Protein AF-0000000065793602 (afdb_homodimer)

InterPro domains:
  IPR011008 Dimeric alpha-beta barrel [SSF54909] (51-148)
  IPR051807 Secondary metabolite biosynthesis-associated protein [PTHR33606] (45-153)

pLDDT: mean 80.71, std 24.99, range [27.34, 98.88]

Radius of gyration: 52.5 Å; Cα contacts (8 Å, |Δi|>4): 401; chains: 2; bounding box: 70×258×114 Å

Sequence (312 aa):
MRMANRIGAGRKSALQLSHLRTRLTSSAAAVATAPTLDPAPVPAPAAAPREWLVLFPDMPNVLDRRLEIRPRHSPNFVRLHKEQWVTWAGPIFEKHTFPGNPRRPFKGSVMVVNDVSKEQIWERLKSDPYIQERIWDLDNARVIPFVTNMRRTPKKMRMANRIGAGRKSALQLSHLRTRLTSSAAAVATAPTLDPAPVPAPAAAPREWLVLFPDMPNVLDRRLEIRPRHSPNFVRLHKEQWVTWAGPIFEKHTFPGNPRRPFKGSVMVVNDVSKEQIWERLKSDPYIQERIWDLDNARVIPFVTNMRRTPKK

Structure (mmCIF, N/CA/C/O backbone):
data_AF-0000000065793602-model_v1
#
loop_
_entity.id
_entity.type
_entity.pdbx_description
1 polymer 'Aspercryptin biosynthesis cluster protein B'
#
loop_
_atom_site.group_PDB
_atom_site.id
_atom_site.type_symbol
_atom_site.label_atom_id
_atom_site.label_alt_id
_atom_site.label_comp_id
_atom_site.label_asym_id
_atom_site.label_entity_id
_atom_site.label_seq_id
_atom_site.pdbx_PDB_ins_code
_atom_site.Cartn_x
_atom_site.Cartn_y
_atom_site.Cartn_z
_atom_site.occupancy
_atom_site.B_iso_or_equiv
_atom_site.auth_seq_id
_atom_site.auth_comp_id
_atom_site.auth_asym_id
_atom_site.auth_atom_id
_atom_site.pdbx_PDB_model_num
ATOM 1 N N . MET A 1 1 ? 31.156 123.875 74.562 1 29.5 1 MET A N 1
ATOM 2 C CA . MET A 1 1 ? 32.25 122.938 74.25 1 29.5 1 MET A CA 1
ATOM 3 C C . MET A 1 1 ? 31.891 122.062 73.062 1 29.5 1 MET A C 1
ATOM 5 O O . MET A 1 1 ? 30.875 121.375 73.125 1 29.5 1 MET A O 1
ATOM 9 N N . ARG A 1 2 ? 32.25 122.5 71.75 1 29.27 2 ARG A N 1
ATOM 10 C CA . ARG A 1 2 ? 31.984 122.438 70.312 1 29.27 2 ARG A CA 1
ATOM 11 C C . ARG A 1 2 ? 32.375 121.062 69.75 1 29.27 2 ARG A C 1
ATOM 13 O O . ARG A 1 2 ? 33.562 120.812 69.438 1 29.27 2 ARG A O 1
ATOM 20 N N . MET A 1 3 ? 31.781 119.938 70.438 1 30.84 3 MET A N 1
ATOM 21 C CA . MET A 1 3 ? 32.25 118.562 70.25 1 30.84 3 MET A CA 1
ATOM 22 C C . MET A 1 3 ? 32.156 118.125 68.75 1 30.84 3 MET A C 1
ATOM 24 O O . MET A 1 3 ? 31.062 118.188 68.188 1 30.84 3 MET A O 1
ATOM 28 N N . ALA A 1 4 ? 33.219 118.375 67.938 1 32.06 4 ALA A N 1
ATOM 29 C CA . ALA A 1 4 ? 33.594 118.312 66.5 1 32.06 4 ALA A CA 1
ATOM 30 C C . ALA A 1 4 ? 33.469 116.875 66 1 32.06 4 ALA A C 1
ATOM 32 O O . ALA A 1 4 ? 34.094 115.938 66.625 1 32.06 4 ALA A O 1
ATOM 33 N N . ASN A 1 5 ? 32.25 116.5 65.5 1 30.06 5 ASN A N 1
ATOM 34 C CA . ASN A 1 5 ? 31.625 115.312 64.938 1 30.06 5 ASN A CA 1
ATOM 35 C C . ASN A 1 5 ? 32.438 114.75 63.781 1 30.06 5 ASN A C 1
ATOM 37 O O . ASN A 1 5 ? 32.562 115.312 62.719 1 30.06 5 ASN A O 1
ATOM 41 N N . ARG A 1 6 ? 33.75 114.188 64.062 1 28.19 6 ARG A N 1
ATOM 42 C CA . ARG A 1 6 ? 34.75 113.812 63.062 1 28.19 6 ARG A CA 1
ATOM 43 C C . ARG A 1 6 ? 34.219 112.75 62.125 1 28.19 6 ARG A C 1
ATOM 45 O O . ARG A 1 6 ? 33.781 111.688 62.562 1 28.19 6 ARG A O 1
ATOM 52 N N . ILE A 1 7 ? 33.656 113 60.938 1 29.86 7 ILE A N 1
ATOM 53 C CA . ILE A 1 7 ? 33.031 112.375 59.812 1 29.86 7 ILE A CA 1
ATOM 54 C C . ILE A 1 7 ? 34 111.375 59.156 1 29.86 7 ILE A C 1
ATOM 56 O O . ILE A 1 7 ? 35.031 111.75 58.625 1 29.86 7 ILE A O 1
ATOM 60 N N . GLY A 1 8 ? 34.375 110.188 59.844 1 27.38 8 GLY A N 1
ATOM 61 C CA . GLY A 1 8 ? 35.438 109.312 59.406 1 27.38 8 GLY A CA 1
ATOM 62 C C . GLY A 1 8 ? 35.219 108.75 58 1 27.38 8 GLY A C 1
ATOM 63 O O . GLY A 1 8 ? 34.094 108.625 57.562 1 27.38 8 GLY A O 1
ATOM 64 N N . ALA A 1 9 ? 36.188 108.875 57.031 1 28.83 9 ALA A N 1
ATOM 65 C CA . ALA A 1 9 ? 36.469 108.625 55.594 1 28.83 9 ALA A CA 1
ATOM 66 C C . ALA A 1 9 ? 36.344 107.188 55.25 1 28.83 9 ALA A C 1
ATOM 68 O O . ALA A 1 9 ? 36.969 106.312 55.906 1 28.83 9 ALA A O 1
ATOM 69 N N . GLY A 1 10 ? 35.188 106.625 54.688 1 28.8 10 GLY A N 1
ATOM 70 C CA . GLY A 1 10 ? 34.625 105.375 54.25 1 28.8 10 GLY A CA 1
ATOM 71 C C . GLY A 1 10 ? 35.531 104.625 53.219 1 28.8 10 GLY A C 1
ATOM 72 O O . GLY A 1 10 ? 35.812 105.188 52.156 1 28.8 10 GLY A O 1
ATOM 73 N N . ARG A 1 11 ? 36.594 103.812 53.625 1 29.83 11 ARG A N 1
ATOM 74 C CA . ARG A 1 11 ? 37.594 103.125 52.781 1 29.83 11 ARG A CA 1
ATOM 75 C C . ARG A 1 11 ? 36.938 102.188 51.812 1 29.83 11 ARG A C 1
ATOM 77 O O . ARG A 1 11 ? 36.062 101.375 52.188 1 29.83 11 ARG A O 1
ATOM 84 N N . LYS A 1 12 ? 36.875 102.438 50.438 1 29.58 12 LYS A N 1
ATOM 85 C CA . LYS A 1 12 ? 36.375 101.75 49.25 1 29.58 12 LYS A CA 1
ATOM 86 C C . LYS A 1 12 ? 37.125 100.438 49 1 29.58 12 LYS A C 1
ATOM 88 O O . LYS A 1 12 ? 38.344 100.438 48.812 1 29.58 12 LYS A O 1
ATOM 93 N N . SER A 1 13 ? 36.906 99.25 49.75 1 30.12 13 SER A N 1
ATOM 94 C CA . SER A 1 13 ? 37.594 98 49.562 1 30.12 13 SER A CA 1
ATOM 95 C C . SER A 1 13 ? 37.344 97.438 48.188 1 30.12 13 SER A C 1
ATOM 97 O O . SER A 1 13 ? 36.188 97.375 47.719 1 30.12 13 SER A O 1
ATOM 99 N N . ALA A 1 14 ? 38.281 97.438 47.188 1 31.47 14 ALA A N 1
ATOM 100 C CA . ALA A 1 14 ? 38.375 97 45.812 1 31.47 14 ALA A CA 1
ATOM 101 C C . ALA A 1 14 ? 38.188 95.5 45.688 1 31.47 14 ALA A C 1
ATOM 103 O O . ALA A 1 14 ? 38.969 94.688 46.25 1 31.47 14 ALA A O 1
ATOM 104 N N . LEU A 1 15 ? 36.969 94.875 45.625 1 34.25 15 LEU A N 1
ATOM 105 C CA . LEU A 1 15 ? 36.562 93.5 45.469 1 34.25 15 LEU A CA 1
ATOM 106 C C . LEU A 1 15 ? 37.156 92.875 44.188 1 34.25 15 LEU A C 1
ATOM 108 O O . LEU A 1 15 ? 36.969 93.438 43.094 1 34.25 15 LEU A O 1
ATOM 112 N N . GLN A 1 16 ? 38.375 92.25 44.25 1 31.86 16 GLN A N 1
ATOM 113 C CA . GLN A 1 16 ? 39.031 91.562 43.125 1 31.86 16 GLN A CA 1
ATOM 114 C C . GLN A 1 16 ? 38.219 90.438 42.594 1 31.86 16 GLN A C 1
ATOM 116 O O . GLN A 1 16 ? 37.75 89.562 43.375 1 31.86 16 GLN A O 1
ATOM 121 N N . LEU A 1 17 ? 37.406 90.5 41.531 1 35.34 17 LEU A N 1
ATOM 122 C CA . LEU A 1 17 ? 36.562 89.562 40.75 1 35.34 17 LEU A CA 1
ATOM 123 C C . LEU A 1 17 ? 37.406 88.438 40.188 1 35.34 17 LEU A C 1
ATOM 125 O O . LEU A 1 17 ? 38.281 88.688 39.344 1 35.34 17 LEU A O 1
ATOM 129 N N . SER A 1 18 ? 37.875 87.438 41 1 36.25 18 SER A N 1
ATOM 130 C CA . SER A 1 18 ? 38.562 86.312 40.469 1 36.25 18 SER A CA 1
ATOM 131 C C . SER A 1 18 ? 37.719 85.562 39.438 1 36.25 18 SER A C 1
ATOM 133 O O . SER A 1 18 ? 36.531 85.312 39.656 1 36.25 18 SER A O 1
ATOM 135 N N . HIS A 1 19 ? 38 85.625 38.125 1 40 19 HIS A N 1
ATOM 136 C CA . HIS A 1 19 ? 37.406 84.938 36.969 1 40 19 HIS A CA 1
ATOM 137 C C . HIS A 1 19 ? 37.531 83.438 37.031 1 40 19 HIS A C 1
ATOM 139 O O . HIS A 1 19 ? 38.625 82.875 37.094 1 40 19 HIS A O 1
ATOM 145 N N . LEU A 1 20 ? 36.688 82.688 37.812 1 39.09 20 LEU A N 1
ATOM 146 C CA . LEU A 1 20 ? 36.656 81.25 37.812 1 39.09 20 LEU A CA 1
ATOM 147 C C . LEU A 1 20 ? 36.312 80.688 36.438 1 39.09 20 LEU A C 1
ATOM 149 O O . LEU A 1 20 ? 35.219 80.938 35.906 1 39.09 20 LEU A O 1
ATOM 153 N N . ARG A 1 21 ? 37.281 80.438 35.562 1 37.56 21 ARG A N 1
ATOM 154 C CA . ARG A 1 21 ? 37.094 79.812 34.281 1 37.56 21 ARG A CA 1
ATOM 155 C C . ARG A 1 21 ? 36.656 78.312 34.469 1 37.56 21 ARG A C 1
ATOM 157 O O . ARG A 1 21 ? 37.406 77.5 35.031 1 37.56 21 ARG A O 1
ATOM 164 N N . THR A 1 22 ? 35.344 78.125 34.812 1 44.22 22 THR A N 1
ATOM 165 C CA . THR A 1 22 ? 34.812 76.75 34.875 1 44.22 22 THR A CA 1
ATOM 166 C C . THR A 1 22 ? 35 76.062 33.531 1 44.22 22 THR A C 1
ATOM 168 O O . THR A 1 22 ? 34.562 76.5 32.5 1 44.22 22 THR A O 1
ATOM 171 N N . ARG A 1 23 ? 36.125 75.25 33.344 1 44.44 23 ARG A N 1
ATOM 172 C CA . ARG A 1 23 ? 36.344 74.375 32.219 1 44.44 23 ARG A CA 1
ATOM 173 C C . ARG A 1 23 ? 35.188 73.375 32.062 1 44.44 23 ARG A C 1
ATOM 175 O O . ARG A 1 23 ? 34.938 72.562 32.969 1 44.44 23 ARG A O 1
ATOM 182 N N . LEU A 1 24 ? 34.188 73.688 31.297 1 50.19 24 LEU A N 1
ATOM 183 C CA . LEU A 1 24 ? 33.125 72.75 30.906 1 50.19 24 LEU A CA 1
ATOM 184 C C . LEU A 1 24 ? 33.719 71.562 30.172 1 50.19 24 LEU A C 1
ATOM 186 O O . LEU A 1 24 ? 34.312 71.688 29.094 1 50.19 24 LEU A O 1
ATOM 190 N N . THR A 1 25 ? 34.219 70.562 30.875 1 48.59 25 THR A N 1
ATOM 191 C CA . THR A 1 25 ? 34.562 69.25 30.25 1 48.59 25 THR A CA 1
ATOM 192 C C . THR A 1 25 ? 33.344 68.625 29.578 1 48.59 25 THR A C 1
ATOM 194 O O . THR A 1 25 ? 32.281 68.562 30.188 1 48.59 25 THR A O 1
ATOM 197 N N . SER A 1 26 ? 33.156 68.75 28.266 1 50.25 26 SER A N 1
ATOM 198 C CA . SER A 1 26 ? 32.156 68.062 27.453 1 50.25 26 SER A CA 1
ATOM 199 C C . SER A 1 26 ? 32.188 66.562 27.625 1 50.25 26 SER A C 1
ATOM 201 O O . SER A 1 26 ? 33.25 65.938 27.375 1 50.25 26 SER A O 1
ATOM 203 N N . SER A 1 27 ? 31.531 66 28.609 1 51.19 27 SER A N 1
ATOM 204 C CA . SER A 1 27 ? 31.422 64.5 28.656 1 51.19 27 SER A CA 1
ATOM 205 C C . SER A 1 27 ? 30.797 63.969 27.375 1 51.19 27 SER A C 1
ATOM 207 O O . SER A 1 27 ? 29.688 64.375 27 1 51.19 27 SER A O 1
ATOM 209 N N . ALA A 1 28 ? 31.594 63.5 26.406 1 51.66 28 ALA A N 1
ATOM 210 C CA . ALA A 1 28 ? 31.078 62.781 25.234 1 51.66 28 ALA A CA 1
ATOM 211 C C . ALA A 1 28 ? 30.25 61.562 25.656 1 51.66 28 ALA A C 1
ATOM 213 O O . ALA A 1 28 ? 30.703 60.75 26.438 1 51.66 28 ALA A O 1
ATOM 214 N N . ALA A 1 29 ? 28.906 61.719 25.703 1 55.5 29 ALA A N 1
ATOM 215 C CA . ALA A 1 29 ? 28.016 60.562 25.891 1 55.5 29 ALA A CA 1
ATOM 216 C C . ALA A 1 29 ? 28.391 59.438 24.938 1 55.5 29 ALA A C 1
ATOM 218 O O . ALA A 1 29 ? 28.547 59.656 23.734 1 55.5 29 ALA A O 1
ATOM 219 N N . ALA A 1 30 ? 29.078 58.375 25.422 1 58.22 30 ALA A N 1
ATOM 220 C CA . ALA A 1 30 ? 29.297 57.156 24.641 1 58.22 30 ALA A CA 1
ATOM 221 C C . ALA A 1 30 ? 27.984 56.625 24.094 1 58.22 30 ALA A C 1
ATOM 223 O O . ALA A 1 30 ? 27.031 56.406 24.844 1 58.22 30 ALA A O 1
ATOM 224 N N . VAL A 1 31 ? 27.609 56.875 22.797 1 59.34 31 VAL A N 1
ATOM 225 C CA . VAL A 1 31 ? 26.484 56.25 22.109 1 59.34 31 VAL A CA 1
ATOM 226 C C . VAL A 1 31 ? 26.641 54.719 22.203 1 59.34 31 VAL A C 1
ATOM 228 O O . VAL A 1 31 ? 27.641 54.156 21.75 1 59.34 31 VAL A O 1
ATOM 231 N N . ALA A 1 32 ? 26 54.031 23.219 1 61.47 32 ALA A N 1
ATOM 232 C CA . ALA A 1 32 ? 25.938 52.562 23.25 1 61.47 32 ALA A CA 1
ATOM 233 C C . ALA A 1 32 ? 25.438 52.031 21.922 1 61.47 32 ALA A C 1
ATOM 235 O O . ALA A 1 32 ? 24.406 52.438 21.406 1 61.47 32 ALA A O 1
ATOM 236 N N . THR A 1 33 ? 26.312 51.531 20.984 1 63.34 33 THR A N 1
ATOM 237 C CA . THR A 1 33 ? 25.922 50.844 19.781 1 63.34 33 THR A CA 1
ATOM 238 C C . THR A 1 33 ? 24.891 49.75 20.078 1 63.34 33 THR A C 1
ATOM 240 O O . THR A 1 33 ? 25.047 49 21.062 1 63.34 33 THR A O 1
ATOM 243 N N . ALA A 1 34 ? 23.609 49.969 19.734 1 65.44 34 ALA A N 1
ATOM 244 C CA . ALA A 1 34 ? 22.547 48.969 19.844 1 65.44 34 ALA A CA 1
ATOM 245 C C . ALA A 1 34 ? 23.062 47.594 19.391 1 65.44 34 ALA A C 1
ATOM 247 O O . ALA A 1 34 ? 23.891 47.5 18.484 1 65.44 34 ALA A O 1
ATOM 248 N N . PRO A 1 35 ? 22.984 46.562 20.188 1 63.19 35 PRO A N 1
ATOM 249 C CA . PRO A 1 35 ? 23.406 45.219 19.734 1 63.19 35 PRO A CA 1
ATOM 250 C C . PRO A 1 35 ? 22.844 44.875 18.359 1 63.19 35 PRO A C 1
ATOM 252 O O . PRO A 1 35 ? 21.703 45.219 18.047 1 63.19 35 PRO A O 1
ATOM 255 N N . THR A 1 36 ? 23.578 44.656 17.328 1 61.62 36 THR A N 1
ATOM 256 C CA . THR A 1 36 ? 23.141 44.094 16.062 1 61.62 36 THR A CA 1
ATOM 257 C C . THR A 1 36 ? 22.297 42.844 16.281 1 61.62 36 THR A C 1
ATOM 259 O O . THR A 1 36 ? 22.766 41.875 16.891 1 61.62 36 THR A O 1
ATOM 262 N N . LEU A 1 37 ? 20.984 42.938 16.312 1 60.62 37 LEU A N 1
ATOM 263 C CA . LEU A 1 37 ? 20.156 41.75 16.328 1 60.62 37 LEU A CA 1
ATOM 264 C C . LEU A 1 37 ? 20.625 40.719 15.289 1 60.62 37 LEU A C 1
ATOM 266 O O . LEU A 1 37 ? 20.781 41.062 14.117 1 60.62 37 LEU A O 1
ATOM 270 N N . ASP A 1 38 ? 21.359 39.75 15.641 1 63.06 38 ASP A N 1
ATOM 271 C CA . ASP A 1 38 ? 21.641 38.625 14.75 1 63.06 38 ASP A CA 1
ATOM 272 C C . ASP A 1 38 ? 20.406 38.25 13.953 1 63.06 38 ASP A C 1
ATOM 274 O O . ASP A 1 38 ? 19.297 38.156 14.508 1 63.06 38 ASP A O 1
ATOM 278 N N . PRO A 1 39 ? 20.422 38.531 12.641 1 62.53 39 PRO A N 1
ATOM 279 C CA . PRO A 1 39 ? 19.234 38.125 11.906 1 62.53 39 PRO A CA 1
ATOM 280 C C . PRO A 1 39 ? 18.688 36.75 12.359 1 62.53 39 PRO A C 1
ATOM 282 O O . PRO A 1 39 ? 19.453 35.875 12.758 1 62.53 39 PRO A O 1
ATOM 285 N N . ALA A 1 40 ? 17.422 36.75 12.742 1 61.75 40 ALA A N 1
ATOM 286 C CA . ALA A 1 40 ? 16.75 35.5 13.031 1 61.75 40 ALA A CA 1
ATOM 287 C C . ALA A 1 40 ? 17.125 34.438 12.008 1 61.75 40 ALA A C 1
ATOM 289 O O . ALA A 1 40 ? 17.406 34.75 10.844 1 61.75 40 ALA A O 1
ATOM 290 N N . PRO A 1 41 ? 17.594 33.25 12.391 1 59.88 41 PRO A N 1
ATOM 291 C CA . PRO A 1 41 ? 17.906 32.219 11.406 1 59.88 41 PRO A CA 1
ATOM 292 C C . PRO A 1 41 ? 16.828 32.062 10.344 1 59.88 41 PRO A C 1
ATOM 294 O O . PRO A 1 41 ? 15.641 32.156 10.648 1 59.88 41 PRO A O 1
ATOM 297 N N . VAL A 1 42 ? 17.141 32.312 9.078 1 57.22 42 VAL A N 1
ATOM 298 C CA . VAL A 1 42 ? 16.25 32 7.969 1 57.22 42 VAL A CA 1
ATOM 299 C C . VAL A 1 42 ? 15.656 30.609 8.172 1 57.22 42 VAL A C 1
ATOM 301 O O . VAL A 1 42 ? 16.375 29.656 8.469 1 57.22 42 VAL A O 1
ATOM 304 N N . PRO A 1 43 ? 14.328 30.625 8.406 1 55.28 43 PRO A N 1
ATOM 305 C CA . PRO A 1 43 ? 13.758 29.281 8.578 1 55.28 43 PRO A CA 1
ATOM 306 C C . PRO A 1 43 ? 14.234 28.297 7.52 1 55.28 43 PRO A C 1
ATOM 308 O O . PRO A 1 43 ? 14.422 28.672 6.359 1 55.28 43 PRO A O 1
ATOM 311 N N . ALA A 1 44 ? 14.859 27.25 7.938 1 55.47 44 ALA A N 1
ATOM 312 C CA . ALA A 1 44 ? 15.258 26.203 7.016 1 55.47 44 ALA A CA 1
ATOM 313 C C . ALA A 1 44 ? 14.172 25.938 5.977 1 55.47 44 ALA A C 1
ATOM 315 O O . ALA A 1 44 ? 12.984 26.094 6.262 1 55.47 44 ALA A O 1
ATOM 316 N N . PRO A 1 45 ? 14.516 26.172 4.68 1 53.88 45 PRO A N 1
ATOM 317 C CA . PRO A 1 45 ? 13.5 25.906 3.658 1 53.88 45 PRO A CA 1
ATOM 318 C C . PRO A 1 45 ? 12.633 24.688 3.992 1 53.88 45 PRO A C 1
ATOM 320 O O . PRO A 1 45 ? 13.125 23.703 4.539 1 53.88 45 PRO A O 1
ATOM 323 N N . ALA A 1 46 ? 11.344 25.047 4.027 1 61.5 46 ALA A N 1
ATOM 324 C CA . ALA A 1 46 ? 10.359 24 4.277 1 61.5 46 ALA A CA 1
ATOM 325 C C . ALA A 1 46 ? 10.688 22.734 3.486 1 61.5 46 ALA A C 1
ATOM 327 O O . ALA A 1 46 ? 11.086 22.812 2.324 1 61.5 46 ALA A O 1
ATOM 328 N N . ALA A 1 47 ? 10.977 21.703 4.148 1 75.81 47 ALA A N 1
ATOM 329 C CA . ALA A 1 47 ? 11.281 20.422 3.498 1 75.81 47 ALA A CA 1
ATOM 330 C C . ALA A 1 47 ? 10.266 20.109 2.408 1 75.81 47 ALA A C 1
ATOM 332 O O . ALA A 1 47 ? 9.086 20.469 2.523 1 75.81 47 ALA A O 1
ATOM 333 N N . ALA A 1 48 ? 10.633 19.719 1.248 1 90.06 48 ALA A N 1
ATOM 334 C CA . ALA A 1 48 ? 9.766 19.328 0.147 1 90.06 48 ALA A CA 1
ATOM 335 C C . ALA A 1 48 ? 8.961 18.078 0.505 1 90.06 48 ALA A C 1
ATOM 337 O O . ALA A 1 48 ? 9.477 17.172 1.174 1 90.06 48 ALA A O 1
ATOM 338 N N . PRO A 1 49 ? 7.668 18.141 0.08 1 95.44 49 PRO A N 1
ATOM 339 C CA . PRO A 1 49 ? 6.859 16.953 0.342 1 95.44 49 PRO A CA 1
ATOM 340 C C . PRO A 1 49 ? 7.461 15.68 -0.263 1 95.44 49 PRO A C 1
ATOM 342 O O . PRO A 1 49 ? 8.062 15.734 -1.336 1 95.44 49 PRO A O 1
ATOM 345 N N . ARG A 1 50 ? 7.285 14.625 0.496 1 96.94 50 ARG A N 1
ATOM 346 C CA . ARG A 1 50 ? 7.688 13.289 0.055 1 96.94 50 ARG A CA 1
ATOM 347 C C . ARG A 1 50 ? 6.539 12.297 0.198 1 96.94 50 ARG A C 1
ATOM 349 O O . ARG A 1 50 ? 5.578 12.555 0.93 1 96.94 50 ARG A O 1
ATOM 356 N N . GLU A 1 51 ? 6.703 11.156 -0.494 1 98 51 GLU A N 1
ATOM 357 C CA . GLU A 1 51 ? 5.656 10.141 -0.439 1 98 51 GLU A CA 1
ATOM 358 C C . GLU A 1 51 ? 5.758 9.312 0.837 1 98 51 GLU A C 1
ATOM 360 O O . GLU A 1 51 ? 6.852 8.898 1.231 1 98 51 GLU A O 1
ATOM 365 N N . TRP A 1 52 ? 4.625 9.148 1.389 1 98.81 52 TRP A N 1
ATOM 366 C CA . TRP A 1 52 ? 4.449 8.273 2.543 1 98.81 52 TRP A CA 1
ATOM 367 C C . TRP A 1 52 ? 3.375 7.227 2.273 1 98.81 52 TRP A C 1
ATOM 369 O O . TRP A 1 52 ? 2.312 7.543 1.733 1 98.81 52 TRP A O 1
ATOM 379 N N . LEU A 1 53 ? 3.691 5.992 2.621 1 98.88 53 LEU A N 1
ATOM 380 C CA . LEU A 1 53 ? 2.678 4.945 2.697 1 98.88 53 LEU A CA 1
ATOM 381 C C . LEU A 1 53 ? 2.023 4.922 4.074 1 98.88 53 LEU A C 1
ATOM 383 O O . LEU A 1 53 ? 2.715 4.852 5.094 1 98.88 53 LEU A O 1
ATOM 387 N N . VAL A 1 54 ? 0.735 5 4.055 1 98.88 54 VAL A N 1
ATOM 388 C CA . VAL A 1 54 ? 0.007 5.004 5.32 1 98.88 54 VAL A CA 1
ATOM 389 C C . VAL A 1 54 ? -0.959 3.824 5.367 1 98.88 54 VAL A C 1
ATOM 391 O O . VAL A 1 54 ? -1.731 3.609 4.43 1 98.88 54 VAL A O 1
ATOM 394 N N . LEU A 1 55 ? -0.875 3.064 6.445 1 98.75 55 LEU A N 1
ATOM 395 C CA . LEU A 1 55 ? -1.753 1.922 6.676 1 98.75 55 LEU A CA 1
ATOM 396 C C . LEU A 1 55 ? -2.613 2.139 7.918 1 98.75 55 LEU A C 1
ATOM 398 O O . LEU A 1 55 ? -2.086 2.35 9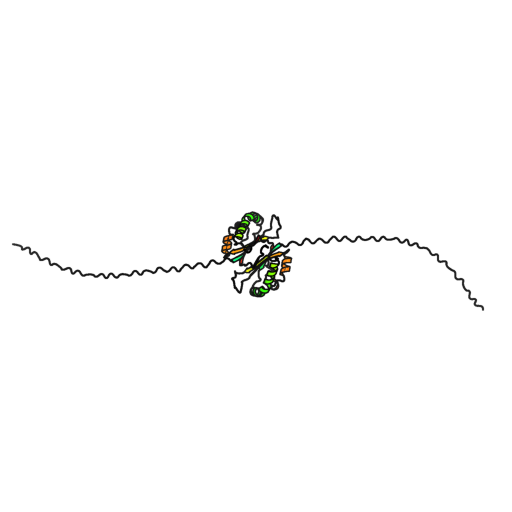.016 1 98.75 55 LEU A O 1
ATOM 402 N N . PHE A 1 56 ? -3.932 2.021 7.711 1 98.75 56 PHE A N 1
ATOM 403 C CA . PHE A 1 56 ? -4.891 2.135 8.805 1 98.75 56 PHE A CA 1
ATOM 404 C C . PHE A 1 56 ? -5.703 0.854 8.945 1 98.75 56 PHE A C 1
ATOM 406 O O . PHE A 1 56 ? -6.715 0.673 8.266 1 98.75 56 PHE A O 1
ATOM 413 N N . PRO A 1 57 ? -5.293 0.012 9.898 1 98.75 57 PRO A N 1
ATOM 414 C CA . PRO A 1 57 ? -6.27 -1.026 10.234 1 98.75 57 PRO A CA 1
ATOM 415 C C . PRO A 1 57 ? -7.52 -0.465 10.906 1 98.75 57 PRO A C 1
ATOM 417 O O . PRO A 1 57 ? -7.469 0.608 11.516 1 98.75 57 PRO A O 1
ATOM 420 N N . ASP A 1 58 ? -8.586 -1.163 10.688 1 98.88 58 ASP A N 1
ATOM 421 C CA . ASP A 1 58 ? -9.789 -0.82 11.438 1 98.88 58 ASP A CA 1
ATOM 422 C C . ASP A 1 58 ? -9.719 -1.353 12.867 1 98.88 58 ASP A C 1
ATOM 424 O O . ASP A 1 58 ? -9.078 -2.371 13.125 1 98.88 58 ASP A O 1
ATOM 428 N N . MET A 1 59 ? -10.414 -0.614 13.742 1 98.81 59 MET A N 1
ATOM 429 C CA . MET A 1 59 ? -10.672 -1.16 15.07 1 98.81 59 MET A CA 1
ATOM 430 C C . MET A 1 59 ? -11.5 -2.438 14.984 1 98.81 59 MET A C 1
ATOM 432 O O . MET A 1 59 ? -12.227 -2.65 14.016 1 98.81 59 MET A O 1
ATOM 436 N N . PRO A 1 60 ? -11.305 -3.275 16.062 1 98.25 60 PRO A N 1
ATOM 437 C CA . PRO A 1 60 ? -12.156 -4.465 16.047 1 98.25 60 PRO A CA 1
ATOM 438 C C . PRO A 1 60 ? -13.641 -4.125 16.125 1 98.25 60 PRO A C 1
ATOM 440 O O . PRO A 1 60 ? -14.023 -3.146 16.781 1 98.25 60 PRO A O 1
ATOM 443 N N . ASN A 1 61 ? -14.492 -4.875 15.414 1 98.12 61 ASN A N 1
ATOM 444 C CA . ASN A 1 61 ? -15.953 -4.863 15.516 1 98.12 61 ASN A CA 1
ATOM 445 C C . ASN A 1 61 ? -16.531 -3.502 15.141 1 98.12 61 ASN A C 1
ATOM 447 O O . ASN A 1 61 ? -17.484 -3.037 15.758 1 98.12 61 ASN A O 1
ATOM 451 N N . VAL A 1 62 ? -16 -2.828 14.117 1 98.62 62 VAL A N 1
ATOM 452 C CA . VAL A 1 62 ? -16.484 -1.493 13.773 1 98.62 62 VAL A CA 1
ATOM 453 C C . VAL A 1 62 ? -17.156 -1.524 12.398 1 98.62 62 VAL A C 1
ATOM 455 O O . VAL A 1 62 ? -17.516 -0.479 11.852 1 98.62 62 VAL A O 1
ATOM 458 N N . LEU A 1 63 ? -17.359 -2.643 11.836 1 98.5 63 LEU A N 1
ATOM 459 C CA . LEU A 1 63 ? -17.797 -2.73 10.438 1 98.5 63 LEU A CA 1
ATOM 460 C C . LEU A 1 63 ? -19.094 -1.975 10.219 1 98.5 63 LEU A C 1
ATOM 462 O O . LEU A 1 63 ? -19.203 -1.172 9.289 1 98.5 63 LEU A O 1
ATOM 466 N N . ASP A 1 64 ? -20.125 -2.201 11.062 1 98.38 64 ASP A N 1
ATOM 467 C CA . ASP A 1 64 ? -21.406 -1.526 10.906 1 98.38 64 ASP A CA 1
ATOM 468 C C . ASP A 1 64 ? -21.234 -0.01 10.977 1 98.38 64 ASP A C 1
ATOM 470 O O . ASP A 1 64 ? -21.797 0.718 10.148 1 98.38 64 ASP A O 1
ATOM 474 N N . ARG A 1 65 ? -20.516 0.448 11.93 1 98.38 65 ARG A N 1
ATOM 475 C CA . ARG A 1 65 ? -20.281 1.882 12.07 1 98.38 65 ARG A CA 1
ATOM 476 C C . ARG A 1 65 ? -19.5 2.43 10.883 1 98.38 65 ARG A C 1
ATOM 478 O O . ARG A 1 65 ? -19.781 3.533 10.406 1 98.38 65 ARG A O 1
ATOM 485 N N . ARG A 1 66 ? -18.5 1.698 10.383 1 98.62 66 ARG A N 1
ATOM 486 C CA . ARG A 1 66 ? -17.766 2.117 9.195 1 98.62 66 ARG A CA 1
ATOM 487 C C . ARG A 1 66 ? -18.703 2.334 8.016 1 98.62 66 ARG A C 1
ATOM 489 O O . ARG A 1 66 ? -18.594 3.346 7.316 1 98.62 66 ARG A O 1
ATOM 496 N N . LEU A 1 67 ? -19.547 1.387 7.828 1 97.94 67 LEU A N 1
ATOM 497 C CA . LEU A 1 67 ? -20.484 1.479 6.707 1 97.94 67 LEU A CA 1
ATOM 498 C C . LEU A 1 67 ? -21.391 2.693 6.855 1 97.94 67 LEU A C 1
ATOM 500 O O . LEU A 1 67 ? -21.703 3.367 5.871 1 97.94 67 LEU A O 1
ATOM 504 N N . GLU A 1 68 ? -21.766 2.957 8.031 1 97.62 68 GLU A N 1
ATOM 505 C CA . GLU A 1 68 ? -22.625 4.105 8.312 1 97.62 68 GLU A CA 1
ATOM 506 C C . GLU A 1 68 ? -21.891 5.418 8.062 1 97.62 68 GLU A C 1
ATOM 508 O O . GLU A 1 68 ? -22.469 6.375 7.547 1 97.62 68 GLU A O 1
ATOM 513 N N . ILE A 1 69 ? -20.672 5.512 8.375 1 97.75 69 ILE A N 1
ATOM 514 C CA . ILE A 1 69 ? -19.875 6.742 8.398 1 97.75 69 ILE A CA 1
ATOM 515 C C . ILE A 1 69 ? -19.234 6.973 7.035 1 97.75 69 ILE A C 1
ATOM 517 O O . ILE A 1 69 ? -18.891 8.102 6.688 1 97.75 69 ILE A O 1
ATOM 521 N N . ARG A 1 70 ? -19.109 6 6.211 1 97.69 70 ARG A N 1
ATOM 522 C CA . ARG A 1 70 ? -18.344 6.012 4.965 1 97.69 70 ARG A CA 1
ATOM 523 C C . ARG A 1 70 ? -18.812 7.137 4.051 1 97.69 70 ARG A C 1
ATOM 525 O O . ARG A 1 70 ? -18 7.832 3.441 1 97.69 70 ARG A O 1
ATOM 532 N N . PRO A 1 71 ? -20.094 7.469 4.004 1 97.62 71 PRO A N 1
ATOM 533 C CA . PRO A 1 71 ? -20.516 8.555 3.117 1 97.62 71 PRO A CA 1
ATOM 534 C C . PRO A 1 71 ? -19.953 9.906 3.535 1 97.62 71 PRO A C 1
ATOM 536 O O . PRO A 1 71 ? -19.906 10.836 2.723 1 97.62 71 PRO A O 1
ATOM 539 N N . ARG A 1 72 ? -19.562 10.039 4.777 1 97.56 72 ARG A N 1
ATOM 540 C CA . ARG A 1 72 ? -18.953 11.273 5.262 1 97.56 72 ARG A CA 1
ATOM 541 C C . ARG A 1 72 ? -17.438 11.25 5.059 1 97.56 72 ARG A C 1
ATOM 543 O O . ARG A 1 72 ? -16.797 12.305 5 1 97.56 72 ARG A O 1
ATOM 550 N N . HIS A 1 73 ? -16.859 10.141 4.977 1 98.06 73 HIS A N 1
ATOM 551 C CA . HIS A 1 73 ? -15.414 9.922 4.848 1 98.06 73 HIS A CA 1
ATOM 552 C C . HIS A 1 73 ? -14.969 10.047 3.395 1 98.06 73 HIS A C 1
ATOM 554 O O . HIS A 1 73 ? -14.016 10.766 3.092 1 98.06 73 HIS A O 1
ATOM 560 N N . SER A 1 74 ? -15.664 9.383 2.523 1 97 74 SER A N 1
ATOM 561 C CA . SER A 1 74 ? -15.219 9.141 1.153 1 97 74 SER A CA 1
ATOM 562 C C . SER A 1 74 ? -15.062 10.445 0.381 1 97 74 SER A C 1
ATOM 564 O O . SER A 1 74 ? -14.062 10.648 -0.308 1 97 74 SER A O 1
ATOM 566 N N . PRO A 1 75 ? -16.031 11.43 0.513 1 96.62 75 PRO A N 1
ATOM 567 C CA . PRO A 1 75 ? -15.867 12.68 -0.244 1 96.62 75 PRO A CA 1
ATOM 568 C C . PRO A 1 75 ? -14.594 13.438 0.123 1 96.62 75 PRO A C 1
ATOM 570 O O . PRO A 1 75 ? -14 14.102 -0.728 1 96.62 75 PRO A O 1
ATOM 573 N N . ASN A 1 76 ? -14.234 13.367 1.33 1 95.44 76 ASN A N 1
ATOM 574 C CA . ASN A 1 76 ? -12.992 14.008 1.757 1 95.44 76 ASN A CA 1
ATOM 575 C C . ASN A 1 76 ? -11.789 13.469 0.997 1 95.44 76 ASN A C 1
ATOM 577 O O . ASN A 1 76 ? -10.906 14.227 0.592 1 95.44 76 ASN A O 1
ATOM 581 N N . PHE A 1 77 ? -11.734 12.234 0.75 1 96.5 77 PHE A N 1
ATOM 582 C CA . PHE A 1 77 ? -10.57 11.625 0.104 1 96.5 77 PHE A CA 1
ATOM 583 C C . PHE A 1 77 ? -10.617 11.852 -1.402 1 96.5 77 PHE A C 1
ATOM 585 O O . PHE A 1 77 ? -9.57 11.883 -2.059 1 96.5 77 PHE A O 1
ATOM 592 N N . VAL A 1 78 ? -11.812 12.047 -1.892 1 96.31 78 VAL A N 1
ATOM 593 C CA . VAL A 1 78 ? -11.898 12.5 -3.277 1 96.31 78 VAL A CA 1
ATOM 594 C C . VAL A 1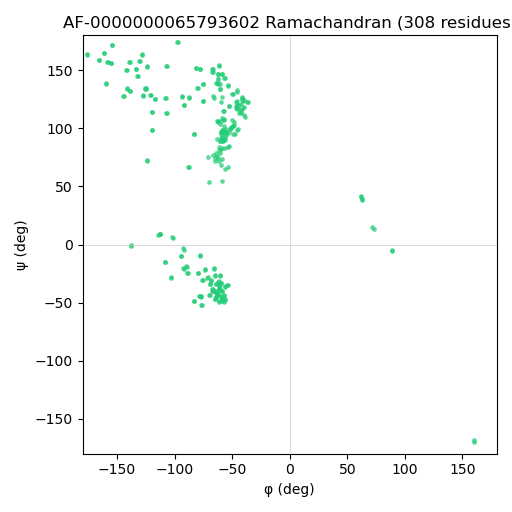 78 ? -11.266 13.883 -3.414 1 96.31 78 VAL A C 1
ATOM 596 O O . VAL A 1 78 ? -10.477 14.117 -4.332 1 96.31 78 VAL A O 1
ATOM 599 N N . ARG A 1 79 ? -11.594 14.695 -2.521 1 96.62 79 ARG A N 1
ATOM 600 C CA . ARG A 1 79 ? -11.031 16.047 -2.521 1 96.62 79 ARG A CA 1
ATOM 601 C C . ARG A 1 79 ? -9.516 16 -2.363 1 96.62 79 ARG A C 1
ATOM 603 O O . ARG A 1 79 ? -8.781 16.641 -3.119 1 96.62 79 ARG A O 1
ATOM 610 N N . LEU A 1 80 ? -9.047 15.266 -1.399 1 97.25 80 LEU A N 1
ATOM 611 C CA . LEU A 1 80 ? -7.621 15.164 -1.119 1 97.25 80 LEU A CA 1
ATOM 612 C C . LEU A 1 80 ? -6.875 14.57 -2.309 1 97.25 80 LEU A C 1
ATOM 614 O O . LEU A 1 80 ? -5.715 14.914 -2.555 1 97.25 80 LEU A O 1
ATOM 618 N N . HIS A 1 81 ? -7.527 13.719 -3.027 1 97.56 81 HIS A N 1
ATOM 619 C CA . HIS A 1 81 ? -6.949 13.156 -4.246 1 97.56 81 HIS A CA 1
ATOM 620 C C . HIS A 1 81 ? -6.855 14.203 -5.344 1 97.56 81 HIS A C 1
ATOM 622 O O . HIS A 1 81 ? -5.832 14.312 -6.023 1 97.56 81 HIS A O 1
ATOM 628 N N . LYS A 1 82 ? -7.867 14.953 -5.492 1 96.06 82 LYS A N 1
ATOM 629 C CA . LYS A 1 82 ? -7.867 16.031 -6.48 1 96.06 82 LYS A CA 1
ATOM 630 C C . LYS A 1 82 ? -6.758 17.031 -6.199 1 96.06 82 LYS A C 1
ATOM 632 O O . LYS A 1 82 ? -6.164 17.594 -7.125 1 96.06 82 LYS A O 1
ATOM 637 N N . GLU A 1 83 ? -6.48 17.203 -4.93 1 96.25 83 GLU A N 1
ATOM 638 C CA . GLU A 1 83 ? -5.422 18.109 -4.5 1 96.25 83 GLU A CA 1
ATOM 639 C C . GLU A 1 83 ? -4.047 17.484 -4.688 1 96.25 83 GLU A C 1
ATOM 641 O O . GLU A 1 83 ? -3.021 18.125 -4.438 1 96.25 83 GLU A O 1
ATOM 646 N N . GLN A 1 84 ? -4.012 16.281 -4.973 1 96.12 84 GLN A N 1
ATOM 647 C CA . GLN A 1 84 ? -2.799 15.516 -5.234 1 96.12 84 GLN A CA 1
ATOM 648 C C . GLN A 1 84 ? -2.027 15.25 -3.945 1 96.12 84 GLN A C 1
ATOM 650 O O . GLN A 1 84 ? -0.833 14.945 -3.982 1 96.12 84 GLN A O 1
ATOM 655 N N . TRP A 1 85 ? -2.713 15.492 -2.916 1 97.81 85 TRP A N 1
ATOM 656 C CA . TRP A 1 85 ? -2.105 15.102 -1.647 1 97.81 85 TRP A CA 1
ATOM 657 C C . TRP A 1 85 ? -2.209 13.594 -1.436 1 97.81 85 TRP A C 1
ATOM 659 O O . TRP A 1 85 ? -1.257 12.961 -0.975 1 97.81 85 TRP A O 1
ATOM 669 N N . VAL A 1 86 ? -3.365 13.039 -1.709 1 98.25 86 VAL A N 1
ATOM 670 C CA . VAL A 1 86 ? -3.506 11.586 -1.832 1 98.25 86 VAL A CA 1
ATOM 671 C C . VAL A 1 86 ? -3.314 11.172 -3.289 1 98.25 86 VAL A C 1
ATOM 673 O O . VAL A 1 86 ? -4.117 11.531 -4.156 1 98.25 86 VAL A O 1
ATOM 676 N N . THR A 1 87 ? -2.352 10.352 -3.525 1 97.44 87 THR A N 1
ATOM 677 C CA . THR A 1 87 ? -2.059 10.023 -4.918 1 97.44 87 THR A CA 1
ATOM 678 C C . THR A 1 87 ? -2.484 8.602 -5.242 1 97.44 87 THR A C 1
ATOM 680 O O . THR A 1 87 ? -2.594 8.227 -6.414 1 97.44 87 THR A O 1
ATOM 683 N N . TRP A 1 88 ? -2.727 7.832 -4.266 1 97.88 88 TRP A N 1
ATOM 684 C CA . TRP A 1 88 ? -3.182 6.449 -4.379 1 97.88 88 TRP A CA 1
ATOM 685 C C . TRP A 1 88 ? -3.846 5.988 -3.088 1 97.88 88 TRP A C 1
ATOM 687 O O . TRP A 1 88 ? -3.363 6.285 -1.993 1 97.88 88 TRP A O 1
ATOM 697 N N . ALA A 1 89 ? -4.973 5.234 -3.229 1 98.44 89 ALA A N 1
ATOM 698 C CA . ALA A 1 89 ? -5.629 4.777 -2.008 1 98.44 89 ALA A CA 1
ATOM 699 C C . ALA A 1 89 ? -6.648 3.684 -2.309 1 98.44 89 ALA A C 1
ATOM 701 O O . ALA A 1 89 ? -7.117 3.559 -3.443 1 98.44 89 ALA A O 1
ATOM 702 N N . GLY A 1 90 ? -6.949 2.924 -1.27 1 98.25 90 GLY A N 1
ATOM 703 C CA . GLY A 1 90 ? -8.023 1.947 -1.335 1 98.25 90 GLY A CA 1
ATOM 704 C C . GLY A 1 90 ? -8.266 1.238 -0.016 1 98.25 90 GLY A C 1
ATOM 705 O O . GLY A 1 90 ? -7.445 1.317 0.898 1 98.25 90 GLY A O 1
ATOM 706 N N . PRO A 1 91 ? -9.375 0.643 0.058 1 98.56 91 PRO A N 1
ATOM 707 C CA . PRO A 1 91 ? -9.695 -0.163 1.238 1 98.56 91 PRO A CA 1
ATOM 708 C C . PRO A 1 91 ? -9.086 -1.562 1.182 1 98.56 91 PRO A C 1
ATOM 710 O O . PRO A 1 91 ? -8.867 -2.102 0.094 1 98.56 91 PRO A O 1
ATOM 713 N N . ILE A 1 92 ? -8.828 -2.102 2.377 1 98.69 92 ILE A N 1
ATOM 714 C CA . ILE A 1 92 ? -8.5 -3.516 2.502 1 98.69 92 ILE A CA 1
ATOM 715 C C . ILE A 1 92 ? -9.68 -4.273 3.107 1 98.69 92 ILE A C 1
ATOM 717 O O . ILE A 1 92 ? -10.5 -3.688 3.818 1 98.69 92 ILE A O 1
ATOM 721 N N . PHE A 1 93 ? -9.773 -5.605 2.783 1 98.56 93 PHE A N 1
ATOM 722 C CA . PHE A 1 93 ? -10.938 -6.406 3.137 1 98.56 93 PHE A CA 1
ATOM 723 C C . PHE A 1 93 ? -10.5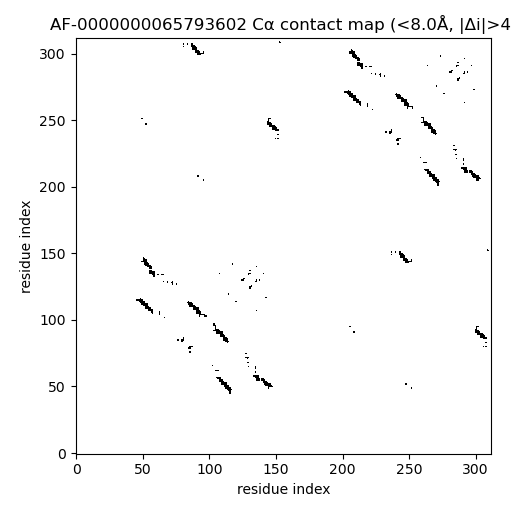16 -7.703 3.816 1 98.56 93 PHE A C 1
ATOM 725 O O . PHE A 1 93 ? -9.367 -8.133 3.688 1 98.56 93 PHE A O 1
ATOM 732 N N . GLU A 1 94 ? -11.414 -8.25 4.547 1 97.94 94 GLU A N 1
ATOM 733 C CA . GLU A 1 94 ? -11.25 -9.609 5.043 1 97.94 94 GLU A CA 1
ATOM 734 C C . GLU A 1 94 ? -11.227 -10.617 3.896 1 97.94 94 GLU A C 1
ATOM 736 O O . GLU A 1 94 ? -10.422 -11.555 3.898 1 97.94 94 GLU A O 1
ATOM 741 N N . LYS A 1 95 ? -12.117 -10.477 3.037 1 97 95 LYS A N 1
ATOM 742 C CA . LYS A 1 95 ? -12.234 -11.195 1.771 1 97 95 LYS A CA 1
ATOM 743 C C . LYS A 1 95 ? -12.68 -10.258 0.649 1 97 95 LYS A C 1
ATOM 745 O O . LYS A 1 95 ? -13.234 -9.188 0.909 1 97 95 LYS A O 1
ATOM 750 N N . HIS A 1 96 ? -12.383 -10.656 -0.51 1 97.44 96 HIS A N 1
ATOM 751 C CA . HIS A 1 96 ? -12.805 -9.812 -1.623 1 97.44 96 HIS A CA 1
ATOM 752 C C . HIS A 1 96 ? -14.32 -9.625 -1.632 1 97.44 96 HIS A C 1
ATOM 754 O O . HIS A 1 96 ? -15.062 -10.555 -1.294 1 97.44 96 HIS A O 1
ATOM 760 N N . THR A 1 97 ? -14.617 -8.445 -2.08 1 94.38 97 THR A N 1
ATOM 761 C CA . THR A 1 97 ? -16.031 -8.148 -2.244 1 94.38 97 THR A CA 1
ATOM 762 C C . THR A 1 97 ? -16.469 -8.359 -3.693 1 94.38 97 THR A C 1
ATOM 764 O O . THR A 1 97 ? -15.672 -8.781 -4.527 1 94.38 97 THR A O 1
ATOM 767 N N . PHE A 1 98 ? -17.719 -8.234 -3.885 1 89.62 98 PHE A N 1
ATOM 768 C CA . PHE A 1 98 ? -18.312 -8.398 -5.211 1 89.62 98 PHE A CA 1
ATOM 769 C C . PHE A 1 98 ? -19.297 -7.273 -5.5 1 89.62 98 PHE A C 1
ATOM 771 O O . PHE A 1 98 ? -19.781 -6.609 -4.578 1 89.62 98 PHE A O 1
ATOM 778 N N . PRO A 1 99 ? -19.391 -7 -6.797 1 86.88 99 PRO A N 1
ATOM 779 C CA . PRO A 1 99 ? -20.328 -5.93 -7.133 1 86.88 99 PRO A CA 1
ATOM 780 C C . PRO A 1 99 ? -21.688 -6.121 -6.477 1 86.88 99 PRO A C 1
ATOM 782 O O . PRO A 1 99 ? -22.266 -7.211 -6.543 1 86.88 99 PRO A O 1
ATOM 785 N N . GLY A 1 100 ? -22.156 -5.078 -5.82 1 87.38 100 GLY A N 1
ATOM 786 C CA . GLY A 1 100 ? -23.484 -5.098 -5.227 1 87.38 100 GLY A CA 1
ATOM 787 C C . GLY A 1 100 ? -23.5 -5.633 -3.807 1 87.38 100 GLY A C 1
ATOM 788 O O . GLY A 1 100 ? -24.547 -5.66 -3.154 1 87.38 100 GLY A O 1
ATOM 789 N N . ASN A 1 101 ? -22.422 -6.07 -3.373 1 91.31 101 ASN A N 1
ATOM 790 C CA . ASN A 1 101 ? -22.359 -6.527 -1.989 1 91.31 101 ASN A CA 1
ATOM 791 C C . ASN A 1 101 ? -22.766 -5.426 -1.017 1 91.31 101 ASN A C 1
ATOM 793 O O . ASN A 1 101 ? -22.094 -4.387 -0.933 1 91.31 101 ASN A O 1
ATOM 797 N N . PRO A 1 102 ? -23.828 -5.602 -0.319 1 86.75 102 PRO A N 1
ATOM 798 C CA . PRO A 1 102 ? -24.281 -4.535 0.575 1 86.75 102 PRO A CA 1
ATOM 799 C C . PRO A 1 102 ? -23.422 -4.402 1.825 1 86.75 102 PRO A C 1
ATOM 801 O O . PRO A 1 102 ? -23.484 -3.389 2.523 1 86.75 102 PRO A O 1
ATOM 804 N N . ARG A 1 103 ? -22.75 -5.441 2.133 1 95.5 103 ARG A N 1
ATOM 805 C CA . ARG A 1 103 ? -21.906 -5.43 3.332 1 95.5 103 ARG A CA 1
ATOM 806 C C . ARG A 1 103 ? -20.469 -5.773 3 1 95.5 103 ARG A C 1
ATOM 808 O O . ARG A 1 103 ? -20 -6.867 3.318 1 95.5 103 ARG A O 1
ATOM 815 N N . ARG A 1 104 ? -19.859 -4.867 2.389 1 96.75 104 ARG A N 1
ATOM 816 C CA . ARG A 1 104 ? -18.453 -5.082 2.066 1 96.75 104 ARG A CA 1
ATOM 817 C C . ARG A 1 104 ? -17.625 -5.289 3.332 1 96.75 104 ARG A C 1
ATOM 819 O O . ARG A 1 104 ? -17.75 -4.527 4.293 1 96.75 104 ARG A O 1
ATOM 826 N N . PRO A 1 105 ? -16.75 -6.289 3.367 1 98.06 105 PRO A N 1
ATOM 827 C CA . PRO A 1 105 ? -16.078 -6.68 4.605 1 98.06 105 PRO A CA 1
ATOM 828 C C . PRO A 1 105 ? -14.781 -5.902 4.844 1 98.06 105 PRO A C 1
ATOM 830 O O . PRO A 1 105 ? -13.703 -6.492 4.891 1 98.06 105 PRO A O 1
ATOM 833 N N . PHE A 1 106 ? -14.93 -4.648 5.074 1 98.69 106 PHE A N 1
ATOM 834 C CA . PHE A 1 106 ? -13.797 -3.744 5.277 1 98.69 106 PHE A CA 1
ATOM 835 C C . PHE A 1 106 ? -12.992 -4.152 6.504 1 98.69 106 PHE A C 1
ATOM 837 O O . PHE A 1 106 ? -13.562 -4.578 7.512 1 98.69 106 PHE A O 1
ATOM 844 N N . LYS A 1 107 ? -11.68 -3.904 6.387 1 98.81 107 LYS A N 1
ATOM 845 C CA . LYS A 1 107 ? -10.805 -4.16 7.527 1 98.81 107 LYS A CA 1
ATOM 846 C C . LYS A 1 107 ? -9.781 -3.037 7.699 1 98.81 107 LYS A C 1
ATOM 848 O O . LYS A 1 107 ? -8.945 -3.084 8.602 1 98.81 107 LYS A O 1
ATOM 853 N N . GLY A 1 108 ? -9.797 -2.037 6.852 1 98.81 108 GLY A N 1
ATOM 854 C CA . GLY A 1 108 ? -8.844 -0.941 6.934 1 98.81 108 GLY A CA 1
ATOM 855 C C . GLY A 1 108 ? -8.711 -0.168 5.637 1 98.81 108 GLY A C 1
ATOM 856 O O . GLY A 1 108 ? -9.531 -0.314 4.73 1 98.81 108 GLY A O 1
ATOM 857 N N . SER A 1 109 ? -7.695 0.68 5.586 1 98.88 109 SER A N 1
ATOM 858 C CA . SER A 1 109 ? -7.383 1.531 4.441 1 98.88 109 SER A CA 1
ATOM 859 C C . SER A 1 109 ? -5.879 1.656 4.238 1 98.88 109 SER A C 1
ATOM 861 O O . SER A 1 109 ? -5.109 1.582 5.195 1 98.88 109 SER A O 1
ATOM 863 N N . VAL A 1 110 ? -5.59 1.837 3.041 1 98.81 110 VAL A N 1
ATOM 864 C CA . VAL A 1 110 ? -4.211 2.148 2.684 1 98.81 110 VAL A CA 1
ATOM 865 C C . VAL A 1 110 ? -4.18 3.34 1.731 1 98.81 110 VAL A C 1
ATOM 867 O O . VAL A 1 110 ? -5.066 3.494 0.89 1 98.81 110 VAL A O 1
ATOM 870 N N . MET A 1 111 ? -3.131 4.184 1.87 1 98.69 111 MET A N 1
ATOM 871 C CA . MET A 1 111 ? -3.018 5.328 0.973 1 98.69 111 MET A CA 1
ATOM 872 C C . MET A 1 111 ? 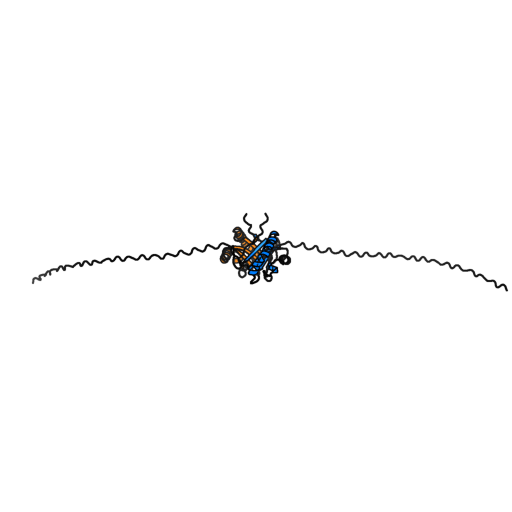-1.566 5.777 0.843 1 98.69 111 MET A C 1
ATOM 874 O O . MET A 1 111 ? -0.743 5.488 1.713 1 98.69 111 MET A O 1
ATOM 878 N N . VAL A 1 112 ? -1.301 6.41 -0.212 1 98.69 112 VAL A N 1
ATOM 879 C CA . VAL A 1 112 ? -0.065 7.164 -0.397 1 98.69 112 VAL A CA 1
ATOM 880 C C . VAL A 1 112 ? -0.363 8.664 -0.361 1 98.69 112 VAL A C 1
ATOM 882 O O . VAL A 1 112 ? -1.21 9.148 -1.112 1 98.69 112 VAL A O 1
ATOM 885 N N . VAL A 1 113 ? 0.375 9.328 0.537 1 98.56 113 VAL A N 1
ATOM 886 C CA . VAL A 1 113 ? 0.197 10.766 0.657 1 98.56 113 VAL A CA 1
ATOM 887 C C . VAL A 1 113 ? 1.536 11.477 0.451 1 98.56 113 VAL A C 1
ATOM 889 O O . VAL A 1 113 ? 2.596 10.875 0.639 1 98.56 113 VAL A O 1
ATOM 892 N N . ASN A 1 114 ? 1.417 12.68 0.008 1 98.06 114 ASN A N 1
ATOM 893 C CA . ASN A 1 114 ? 2.576 13.555 -0.151 1 98.06 114 ASN A CA 1
ATOM 894 C C . ASN A 1 114 ? 2.604 14.648 0.914 1 98.06 114 ASN A C 1
ATOM 896 O O . ASN A 1 114 ? 1.727 15.508 0.946 1 98.06 114 ASN A O 1
ATOM 900 N N . ASP A 1 115 ? 3.607 14.578 1.791 1 98 115 ASP A N 1
ATOM 901 C CA . ASP A 1 115 ? 3.699 15.555 2.867 1 98 115 ASP A CA 1
ATOM 902 C C . ASP A 1 115 ? 5.141 15.711 3.346 1 98 115 ASP A C 1
ATOM 904 O O . ASP A 1 115 ? 6.031 15 2.891 1 98 115 ASP A O 1
ATOM 908 N N . VAL A 1 116 ? 5.324 16.672 4.184 1 97.25 116 VAL A N 1
ATOM 909 C CA . VAL A 1 116 ? 6.691 17.016 4.559 1 97.25 116 VAL A CA 1
ATOM 910 C C . VAL A 1 116 ? 7.098 16.25 5.812 1 97.25 116 VAL A C 1
ATOM 912 O O . VAL A 1 116 ? 8.281 16.141 6.125 1 97.25 116 VAL A O 1
ATOM 915 N N . SER A 1 117 ? 6.039 15.766 6.582 1 97.19 117 SER A N 1
ATOM 916 C CA . SER A 1 117 ? 6.359 15.039 7.812 1 97.19 117 SER A CA 1
ATOM 917 C C . SER A 1 117 ? 5.176 14.203 8.281 1 97.19 117 SER A C 1
ATOM 919 O O . SER A 1 117 ? 4.039 14.43 7.859 1 97.19 117 SER A O 1
ATOM 921 N N . LYS A 1 118 ? 5.535 13.297 9.18 1 97.38 118 LYS A N 1
ATOM 922 C CA . LYS A 1 118 ? 4.492 12.492 9.82 1 97.38 118 LYS A CA 1
ATOM 923 C C . LYS A 1 118 ? 3.537 13.375 10.617 1 97.38 118 LYS A C 1
ATOM 925 O O . LYS A 1 118 ? 2.324 13.148 10.609 1 97.38 118 LYS A O 1
ATOM 930 N N . GLU A 1 119 ? 4.098 14.305 11.328 1 97.19 119 GLU A N 1
ATOM 931 C CA . GLU A 1 119 ? 3.297 15.211 12.141 1 97.19 119 GLU A CA 1
ATOM 932 C C . GLU A 1 119 ? 2.268 15.953 11.297 1 97.19 119 GLU A C 1
ATOM 934 O O . GLU A 1 119 ? 1.106 16.078 11.688 1 97.19 119 GLU A O 1
ATOM 939 N N . GLN A 1 120 ? 2.668 16.422 10.164 1 97.81 120 GLN A N 1
ATOM 940 C CA . GLN A 1 120 ? 1.764 17.156 9.289 1 97.81 120 GLN A CA 1
ATOM 941 C C . GLN A 1 120 ? 0.691 16.234 8.703 1 97.81 120 GLN A C 1
ATOM 943 O O . GLN A 1 120 ? -0.444 16.672 8.484 1 97.81 120 GLN A O 1
ATOM 948 N N . ILE A 1 121 ? 1.029 15 8.438 1 98.38 121 ILE A N 1
ATOM 949 C CA . ILE A 1 121 ? 0.052 14.023 7.969 1 98.38 121 ILE A CA 1
ATOM 950 C C . ILE A 1 121 ? -1.054 13.859 9.008 1 98.38 121 ILE A C 1
ATOM 952 O O . ILE A 1 121 ? -2.24 13.906 8.672 1 98.38 121 ILE A O 1
ATOM 956 N N . TRP A 1 122 ? -0.634 13.758 10.219 1 97.88 122 TRP A N 1
ATOM 957 C CA . TRP A 1 122 ? -1.603 13.594 11.297 1 97.88 122 TRP A CA 1
ATOM 958 C C . TRP A 1 122 ? -2.455 14.844 11.461 1 97.88 122 TRP A C 1
ATOM 960 O O . TRP A 1 122 ? -3.664 14.758 11.688 1 97.88 122 TRP A O 1
ATOM 970 N N . GLU A 1 123 ? -1.822 15.945 11.344 1 97.81 123 GLU A N 1
ATOM 971 C CA . GLU A 1 123 ? -2.566 17.203 11.438 1 97.81 123 GLU A CA 1
ATOM 972 C C . GLU A 1 123 ? -3.633 17.281 10.344 1 97.81 123 GLU A C 1
ATOM 974 O O . GLU A 1 123 ? -4.766 17.703 10.609 1 97.81 123 GLU A O 1
ATOM 979 N N . ARG A 1 124 ? -3.344 16.844 9.227 1 97.75 124 ARG A N 1
ATOM 980 C CA . ARG A 1 124 ? -4.262 16.953 8.102 1 97.75 124 ARG A CA 1
ATOM 981 C C . ARG A 1 124 ? -5.395 15.945 8.219 1 97.75 124 ARG A C 1
ATOM 983 O O . ARG A 1 124 ? -6.52 16.219 7.793 1 97.75 124 ARG A O 1
ATOM 990 N N . LEU A 1 125 ? -5.113 14.836 8.82 1 98.06 125 LEU A N 1
ATOM 991 C CA . LEU A 1 125 ? -6.086 13.75 8.836 1 98.06 125 LEU A CA 1
ATOM 992 C C . LEU A 1 125 ? -6.934 13.797 10.102 1 98.06 125 LEU A C 1
ATOM 994 O O . LEU A 1 125 ? -7.945 13.102 10.203 1 98.06 125 LEU A O 1
ATOM 998 N N . LYS A 1 126 ? -6.586 14.602 11.039 1 97.62 126 LYS A N 1
ATOM 999 C CA . LYS A 1 126 ? -7.176 14.555 12.375 1 97.62 126 LYS A CA 1
ATOM 1000 C C . LYS A 1 126 ? -8.68 14.812 12.32 1 97.62 126 LYS A C 1
ATOM 1002 O O . LYS A 1 126 ? -9.422 14.328 13.172 1 97.62 126 LYS A O 1
ATOM 1007 N N . SER A 1 127 ? -9.148 15.531 11.32 1 97.31 127 SER A N 1
ATOM 1008 C CA . SER A 1 127 ? -10.562 15.883 11.242 1 97.31 127 SER A CA 1
ATOM 1009 C C . SER A 1 127 ? -11.352 14.852 10.445 1 97.31 127 SER A C 1
ATOM 1011 O O . SER A 1 127 ? -12.57 14.953 10.32 1 97.31 127 SER A O 1
ATOM 1013 N N . ASP A 1 128 ? -10.695 13.875 9.875 1 98.31 128 ASP A N 1
ATOM 1014 C CA . ASP A 1 128 ? -11.406 12.859 9.109 1 98.31 128 ASP A CA 1
ATOM 1015 C C . ASP A 1 128 ? -12.406 12.102 9.984 1 98.31 128 ASP A C 1
ATOM 1017 O O . ASP A 1 128 ? -12.078 11.719 11.109 1 98.31 128 ASP A O 1
ATOM 1021 N N . PRO A 1 129 ? -13.602 11.82 9.508 1 98.56 129 PRO A N 1
ATOM 1022 C CA . PRO A 1 129 ? -14.617 11.094 10.266 1 98.56 129 PRO A CA 1
ATOM 1023 C C . PRO A 1 129 ? -14.117 9.758 10.812 1 98.56 129 PRO A C 1
ATOM 1025 O O . PRO A 1 129 ? -14.539 9.336 11.891 1 98.56 129 PRO A O 1
ATOM 1028 N N . TYR A 1 130 ? -13.25 9.023 10.117 1 98.75 130 TYR A N 1
ATOM 1029 C CA . TYR A 1 130 ? -12.766 7.719 10.547 1 98.75 130 TYR A CA 1
ATOM 1030 C C . TYR A 1 130 ? -11.867 7.852 11.773 1 98.75 130 TYR A C 1
ATOM 1032 O O . TYR A 1 130 ? -11.797 6.934 12.594 1 98.75 130 TYR A O 1
ATOM 1040 N N . ILE A 1 131 ? -11.141 8.992 11.891 1 98.44 131 ILE A N 1
ATOM 1041 C CA . ILE A 1 131 ? -10.352 9.25 13.086 1 98.44 131 ILE A CA 1
ATOM 1042 C C . ILE A 1 131 ? -11.258 9.727 14.219 1 98.44 131 ILE A C 1
ATOM 1044 O O . ILE A 1 131 ? -11.195 9.211 15.336 1 98.44 131 ILE A O 1
ATOM 1048 N N . GLN A 1 132 ? -12.117 10.594 13.891 1 98.38 132 GLN A N 1
ATOM 1049 C CA . GLN A 1 132 ? -13 11.195 14.891 1 98.38 132 GLN A CA 1
ATOM 1050 C C . GLN A 1 132 ? -13.922 10.148 15.508 1 98.38 132 GLN A C 1
ATOM 1052 O O . GLN A 1 132 ? -14.25 10.227 16.688 1 98.38 132 GLN A O 1
ATOM 1057 N N . GLU A 1 133 ? -14.328 9.195 14.758 1 98.12 133 GLU A N 1
ATOM 1058 C CA . GLU A 1 133 ? -15.289 8.195 15.219 1 98.12 133 GLU A CA 1
ATOM 1059 C C . GLU A 1 133 ? -14.586 6.891 15.586 1 98.12 133 GLU A C 1
ATOM 1061 O O . GLU A 1 133 ? -15.242 5.867 15.789 1 98.12 133 GLU A O 1
ATOM 1066 N N . ARG A 1 134 ? -13.32 6.844 15.57 1 98.25 134 ARG A N 1
ATOM 1067 C CA . ARG A 1 134 ? -12.484 5.73 16.016 1 98.25 134 ARG A CA 1
ATOM 1068 C C . ARG A 1 134 ? -12.75 4.48 15.188 1 98.25 134 ARG A C 1
ATOM 1070 O O . ARG A 1 134 ? -12.898 3.387 15.734 1 98.25 134 ARG A O 1
ATOM 1077 N N . ILE A 1 135 ? -12.883 4.734 13.945 1 98.88 135 ILE A N 1
ATOM 1078 C CA . ILE A 1 135 ? -12.969 3.611 13.016 1 98.88 135 ILE A CA 1
ATOM 1079 C C . ILE A 1 135 ? -11.578 3.02 12.797 1 98.88 135 ILE A C 1
ATOM 1081 O O . ILE A 1 135 ? -11.375 1.812 12.945 1 98.88 135 ILE A O 1
ATOM 1085 N N . TRP A 1 136 ? -10.641 3.891 12.445 1 98.88 136 TRP A N 1
ATOM 1086 C CA . TRP A 1 136 ? -9.258 3.469 12.258 1 98.88 136 TRP A CA 1
ATOM 1087 C C . TRP A 1 136 ? -8.57 3.238 13.602 1 98.88 136 TRP A C 1
ATOM 1089 O O . TRP A 1 136 ? -8.766 4.008 14.547 1 98.88 136 TRP A O 1
ATOM 1099 N N . ASP A 1 137 ? -7.828 2.221 13.664 1 98.81 137 ASP A N 1
ATOM 1100 C CA . ASP A 1 137 ? -6.992 1.913 14.82 1 98.81 137 ASP A CA 1
ATOM 1101 C C . ASP A 1 137 ? -5.672 2.68 14.766 1 98.81 137 ASP A C 1
ATOM 1103 O O . ASP A 1 137 ? -4.695 2.203 14.18 1 98.81 137 ASP A O 1
ATOM 1107 N N . LEU A 1 138 ? -5.645 3.797 15.43 1 98.06 138 LEU A N 1
ATOM 1108 C CA . LEU A 1 138 ? -4.492 4.688 15.328 1 98.06 138 LEU A CA 1
ATOM 1109 C C . LEU A 1 138 ? -3.283 4.094 16.047 1 98.06 138 LEU A C 1
ATOM 1111 O O . LEU A 1 138 ? -2.141 4.379 15.68 1 98.06 138 LEU A O 1
ATOM 1115 N N . ASP A 1 139 ? -3.51 3.291 17.062 1 97.81 139 ASP A N 1
ATOM 1116 C CA . ASP A 1 139 ? -2.414 2.682 17.812 1 97.81 139 ASP A CA 1
ATOM 1117 C C . ASP A 1 139 ? -1.622 1.716 16.938 1 97.81 139 ASP A C 1
ATOM 1119 O O . ASP A 1 139 ? -0.434 1.485 17.172 1 97.81 139 ASP A O 1
ATOM 1123 N N . ASN A 1 140 ? -2.264 1.15 15.93 1 98.25 140 ASN A N 1
ATOM 1124 C CA . ASN A 1 140 ? -1.594 0.194 15.055 1 98.25 140 ASN A CA 1
ATOM 1125 C C . ASN A 1 140 ? -1.424 0.749 13.641 1 98.25 140 ASN A C 1
ATOM 1127 O O . ASN A 1 140 ? -1.065 0.014 12.719 1 98.25 140 ASN A O 1
ATOM 1131 N N . ALA A 1 141 ? -1.713 2.023 13.469 1 98.62 141 ALA A N 1
ATOM 1132 C CA . ALA A 1 141 ? -1.463 2.684 12.195 1 98.62 141 ALA A CA 1
ATOM 1133 C C . ALA A 1 141 ? 0.034 2.787 11.914 1 98.62 141 ALA A C 1
ATOM 1135 O O . ALA A 1 141 ? 0.839 2.895 12.844 1 98.62 141 ALA A O 1
ATOM 1136 N N . ARG A 1 142 ? 0.392 2.732 10.625 1 98.31 142 ARG A N 1
ATOM 1137 C CA . ARG A 1 142 ? 1.78 2.891 10.203 1 98.31 142 ARG A CA 1
ATOM 1138 C C . ARG A 1 142 ? 1.913 3.992 9.156 1 98.31 142 ARG A C 1
ATOM 1140 O O . ARG A 1 142 ? 1.097 4.086 8.242 1 98.31 142 ARG A O 1
ATOM 1147 N N . VAL A 1 143 ? 2.859 4.812 9.336 1 98.75 143 VAL A N 1
ATOM 1148 C CA . VAL A 1 143 ? 3.266 5.836 8.375 1 98.75 143 VAL A CA 1
ATOM 1149 C C . VAL A 1 143 ? 4.715 5.605 7.957 1 98.75 143 VAL A C 1
ATOM 1151 O O . VAL A 1 143 ? 5.637 5.797 8.758 1 98.75 143 VAL A O 1
ATOM 1154 N N . ILE A 1 144 ? 4.93 5.27 6.676 1 98.81 144 ILE A N 1
ATOM 1155 C CA . ILE A 1 144 ? 6.203 4.688 6.27 1 98.81 144 ILE A CA 1
ATOM 1156 C C . ILE A 1 144 ? 6.781 5.48 5.098 1 98.81 144 ILE A C 1
ATOM 1158 O O . ILE A 1 144 ? 6.102 5.703 4.094 1 98.81 144 ILE A O 1
ATOM 1162 N N . PRO A 1 145 ? 8.055 5.922 5.18 1 98.81 145 PRO A N 1
ATOM 1163 C CA . PRO A 1 145 ? 8.688 6.488 3.986 1 98.81 145 PRO A CA 1
ATOM 1164 C C . PRO A 1 145 ? 8.617 5.551 2.783 1 98.81 145 PRO A C 1
ATOM 1166 O O . PRO A 1 145 ? 8.906 4.359 2.906 1 98.81 145 PRO A O 1
ATOM 1169 N N . PHE A 1 146 ? 8.328 6.105 1.674 1 98.56 146 PHE A N 1
ATOM 1170 C CA . PHE A 1 146 ? 7.945 5.301 0.519 1 98.56 146 PHE A CA 1
ATOM 1171 C C . PHE A 1 146 ? 8.164 6.074 -0.775 1 98.56 146 PHE A C 1
ATOM 1173 O O . PHE A 1 146 ? 8.172 7.309 -0.772 1 98.56 146 PHE A O 1
ATOM 1180 N N . VAL A 1 147 ? 8.312 5.324 -1.874 1 97.25 147 VAL A N 1
ATOM 1181 C CA . VAL A 1 147 ? 8.25 5.914 -3.207 1 97.25 147 VAL A CA 1
ATOM 1182 C C . VAL A 1 147 ? 7.516 4.973 -4.156 1 97.25 147 VAL A C 1
ATOM 1184 O O . VAL A 1 147 ? 7.75 3.76 -4.141 1 97.25 147 VAL A O 1
ATOM 1187 N N . THR A 1 148 ? 6.609 5.547 -4.926 1 97.12 148 THR A N 1
ATOM 1188 C CA . THR A 1 148 ? 5.98 4.777 -5.992 1 97.12 148 THR A CA 1
ATOM 1189 C C . THR A 1 148 ? 6.941 4.594 -7.164 1 97.12 148 THR A C 1
ATOM 1191 O O . THR A 1 148 ? 7.379 5.57 -7.773 1 97.12 148 THR A O 1
ATOM 1194 N N . ASN A 1 149 ? 7.137 3.34 -7.48 1 96 149 ASN A N 1
ATOM 1195 C CA . ASN A 1 149 ? 8.031 3.053 -8.594 1 96 149 ASN A CA 1
ATOM 1196 C C . ASN A 1 149 ? 7.262 2.678 -9.852 1 96 149 ASN A C 1
ATOM 1198 O O . ASN A 1 149 ? 7.766 2.84 -10.969 1 96 149 ASN A O 1
ATOM 1202 N N . MET A 1 150 ? 6.078 2.109 -9.602 1 94.44 150 MET A N 1
ATOM 1203 C CA . MET A 1 150 ? 5.246 1.641 -10.711 1 94.44 150 MET A CA 1
ATOM 1204 C C . MET A 1 150 ? 3.779 1.979 -10.469 1 94.44 150 MET A C 1
ATOM 1206 O O . MET A 1 150 ? 3.258 1.758 -9.375 1 94.44 150 MET A O 1
ATOM 1210 N N . ARG A 1 151 ? 3.229 2.506 -11.484 1 91.56 151 ARG A N 1
ATOM 1211 C CA . ARG A 1 151 ? 1.795 2.781 -11.438 1 91.56 151 ARG A CA 1
ATOM 1212 C C . ARG A 1 151 ? 1.153 2.57 -12.805 1 91.56 151 ARG A C 1
ATOM 1214 O O . ARG A 1 151 ? 1.641 3.086 -13.812 1 91.56 151 ARG A O 1
ATOM 1221 N N . ARG A 1 152 ? 0.154 1.804 -12.719 1 82.38 152 ARG A N 1
ATOM 1222 C CA . ARG A 1 152 ? -0.614 1.605 -13.945 1 82.38 152 ARG A CA 1
ATOM 1223 C C . ARG A 1 152 ? -1.312 2.893 -14.367 1 82.38 152 ARG A C 1
ATOM 1225 O O . ARG A 1 152 ? -1.901 3.588 -13.539 1 82.38 152 ARG A O 1
ATOM 1232 N N . THR A 1 153 ? -1.069 3.203 -15.562 1 70.38 153 THR A N 1
ATOM 1233 C CA . THR A 1 153 ? -1.819 4.324 -16.125 1 70.38 153 THR A CA 1
ATOM 1234 C C . THR A 1 153 ? -3.061 3.83 -16.859 1 70.38 153 THR A C 1
ATOM 1236 O O . THR A 1 153 ? -3.018 2.801 -17.531 1 70.38 153 THR A O 1
ATOM 1239 N N . PRO A 1 154 ? -4.16 4.441 -16.453 1 60.47 154 PRO A N 1
ATOM 1240 C CA . PRO A 1 154 ? -5.348 4.023 -17.188 1 60.47 154 PRO A CA 1
ATOM 1241 C C . PRO A 1 154 ? -5.121 3.994 -18.703 1 60.47 154 PRO A C 1
ATOM 1243 O O . PRO A 1 154 ? -4.352 4.801 -19.234 1 60.47 154 PRO A O 1
ATOM 1246 N N . LYS A 1 155 ? -5.367 2.809 -19.234 1 51.94 155 LYS A N 1
ATOM 1247 C CA . LYS A 1 155 ? -5.289 2.713 -20.688 1 51.94 155 LYS A CA 1
ATOM 1248 C C . LYS A 1 155 ? -6.164 3.77 -21.359 1 51.94 155 LYS A C 1
ATOM 1250 O O . LYS A 1 155 ? -7.297 4.004 -20.938 1 51.94 155 LYS A O 1
ATOM 1255 N N . LYS A 1 156 ? -5.395 4.703 -22.203 1 42 156 LYS A N 1
ATOM 1256 C CA . LYS A 1 156 ? -6.195 5.543 -23.078 1 42 156 LYS A CA 1
ATOM 1257 C C . LYS A 1 156 ? -7.246 4.719 -23.828 1 42 156 LYS A C 1
ATOM 1259 O O . LYS A 1 156 ? -7.031 3.539 -24.109 1 42 156 LYS A O 1
ATOM 1264 N N . MET B 1 1 ? -1.238 -135.375 -38.969 1 30 1 MET B N 1
ATOM 1265 C CA . MET B 1 1 ? -2.189 -134.875 -37.969 1 30 1 MET B CA 1
ATOM 1266 C C . MET B 1 1 ? -2.426 -133.375 -38.156 1 30 1 MET B C 1
ATOM 1268 O O . MET B 1 1 ? -1.492 -132.625 -38.062 1 30 1 MET B O 1
ATOM 1272 N N . ARG B 1 2 ? -3.439 -133 -39.125 1 27.66 2 ARG B N 1
ATOM 1273 C CA . ARG B 1 2 ? -3.934 -132 -40 1 27.66 2 ARG B CA 1
ATOM 1274 C C . ARG B 1 2 ? -4.523 -130.875 -39.219 1 27.66 2 ARG B C 1
ATOM 1276 O O . ARG B 1 2 ? -5.527 -131 -38.531 1 27.66 2 ARG B O 1
ATOM 1283 N N . MET B 1 3 ? -3.646 -130 -38.594 1 30.42 3 MET B N 1
ATOM 1284 C CA . MET B 1 3 ? -3.795 -128.875 -37.625 1 30.42 3 MET B CA 1
ATOM 1285 C C . MET B 1 3 ? -4.684 -127.812 -38.188 1 30.42 3 MET B C 1
ATOM 1287 O O . MET B 1 3 ? -4.25 -127.062 -39.031 1 30.42 3 MET B O 1
ATOM 1291 N N . ALA B 1 4 ? -6.012 -128.125 -38.656 1 30.83 4 ALA B N 1
ATOM 1292 C CA . ALA B 1 4 ? -6.926 -127.312 -39.438 1 30.83 4 ALA B CA 1
ATOM 1293 C C . ALA B 1 4 ? -7.34 -126.062 -38.688 1 30.83 4 ALA B C 1
ATOM 1295 O O . ALA B 1 4 ? -7.664 -126.188 -37.5 1 30.83 4 ALA B O 1
ATOM 1296 N N . ASN B 1 5 ? -6.801 -124.938 -39.125 1 29.64 5 ASN B N 1
ATOM 1297 C CA . ASN B 1 5 ? -6.742 -123.5 -38.844 1 29.64 5 ASN B CA 1
ATOM 1298 C C . ASN B 1 5 ? -8.133 -122.875 -38.812 1 29.64 5 ASN B C 1
ATOM 1300 O O . ASN B 1 5 ? -8.797 -122.75 -39.844 1 29.64 5 ASN B O 1
ATOM 1304 N N . ARG B 1 6 ? -9.047 -123.25 -37.812 1 27.34 6 ARG B N 1
ATOM 1305 C CA . ARG B 1 6 ? -10.469 -122.875 -37.781 1 27.34 6 ARG B CA 1
ATOM 1306 C C . ARG B 1 6 ? -10.664 -121.375 -37.75 1 27.34 6 ARG B C 1
ATOM 1308 O O . ARG B 1 6 ? -10.148 -120.688 -36.844 1 27.34 6 ARG B O 1
ATOM 1315 N N . ILE 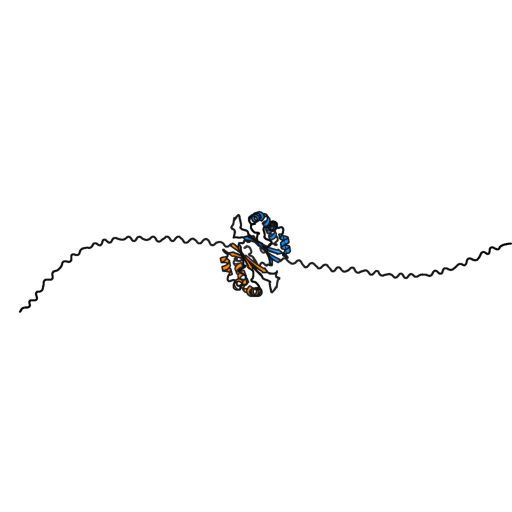B 1 7 ? -10.805 -120.688 -38.875 1 29.25 7 ILE B N 1
ATOM 1316 C CA . ILE B 1 7 ? -10.945 -119.25 -39.281 1 29.25 7 ILE B CA 1
ATOM 1317 C C . ILE B 1 7 ? -12.211 -118.688 -38.656 1 29.25 7 ILE B C 1
ATOM 1319 O O . ILE B 1 7 ? -13.32 -119.125 -38.938 1 29.25 7 ILE B O 1
ATOM 1323 N N . GLY B 1 8 ? -12.258 -118.438 -37.281 1 27.72 8 GLY B N 1
ATOM 1324 C CA . GLY B 1 8 ? -13.461 -118.062 -36.562 1 27.72 8 GLY B CA 1
ATOM 1325 C C . GLY B 1 8 ? -14.086 -116.75 -37.094 1 27.72 8 GLY B C 1
ATOM 1326 O O . GLY B 1 8 ? -13.391 -115.875 -37.625 1 27.72 8 GLY B O 1
ATOM 1327 N N . ALA B 1 9 ? -15.383 -116.75 -37.531 1 28.5 9 ALA B N 1
ATOM 1328 C CA . ALA B 1 9 ? -16.359 -115.875 -38.188 1 28.5 9 ALA B CA 1
ATOM 1329 C C . ALA B 1 9 ? -16.609 -114.625 -37.375 1 28.5 9 ALA B C 1
ATOM 1331 O O . ALA B 1 9 ? -16.781 -114.625 -36.156 1 28.5 9 ALA B O 1
ATOM 1332 N N . GLY B 1 10 ? -16.047 -113.375 -37.844 1 28.25 10 GLY B N 1
ATOM 1333 C CA . GLY B 1 10 ? -15.945 -112 -37.438 1 28.25 10 GLY B CA 1
ATOM 1334 C C . GLY B 1 10 ? -17.297 -111.312 -37.25 1 28.25 10 GLY B C 1
ATOM 1335 O O . GLY B 1 10 ? -18.094 -111.25 -38.188 1 28.25 10 GLY B O 1
ATOM 1336 N N . ARG B 1 11 ? -18.062 -111.438 -36.062 1 29.81 11 ARG B N 1
ATOM 1337 C CA . ARG B 1 11 ? -19.391 -110.938 -35.812 1 29.81 11 ARG B CA 1
ATOM 1338 C C . ARG B 1 11 ? -19.438 -109.438 -35.906 1 29.81 11 ARG B C 1
ATOM 1340 O O . ARG B 1 11 ? -18.609 -108.75 -35.312 1 29.81 11 ARG B O 1
ATOM 1347 N N . LYS B 1 12 ? -19.984 -108.812 -36.969 1 28.77 12 LYS B N 1
ATOM 1348 C CA . LYS B 1 12 ? -20.188 -107.375 -37.375 1 28.77 12 LYS B CA 1
ATOM 1349 C C . LYS B 1 12 ? -21.156 -106.688 -36.406 1 28.77 12 LYS B C 1
ATOM 1351 O O . LYS B 1 12 ? -22.312 -107.125 -36.281 1 28.77 12 LYS B O 1
ATOM 1356 N N . SER B 1 13 ? -20.766 -106.312 -35.125 1 30.41 13 SER B N 1
ATOM 1357 C CA . SER B 1 13 ? -21.625 -105.625 -34.156 1 30.41 13 SER B CA 1
ATOM 1358 C C . SER B 1 13 ? -22.109 -104.25 -34.688 1 30.41 13 SER B C 1
ATOM 1360 O O . SER B 1 13 ? -21.328 -103.5 -35.219 1 30.41 13 SER B O 1
ATOM 1362 N N . ALA B 1 14 ? -23.375 -104.062 -35.156 1 31.69 14 ALA B N 1
ATOM 1363 C CA . ALA B 1 14 ? -24.094 -102.938 -35.719 1 31.69 14 ALA B CA 1
ATOM 1364 C C . ALA B 1 14 ? -24.219 -101.812 -34.688 1 31.69 14 ALA B C 1
ATOM 1366 O O . ALA B 1 14 ? -24.766 -102 -33.594 1 31.69 14 ALA B O 1
ATOM 1367 N N . LEU B 1 15 ? -23.266 -100.812 -34.594 1 34.12 15 LEU B N 1
ATOM 1368 C CA . LEU B 1 15 ? -23.156 -99.625 -33.781 1 34.12 15 LEU B CA 1
ATOM 1369 C C . LEU B 1 15 ? -24.344 -98.688 -34 1 34.12 15 LEU B C 1
ATOM 1371 O O . LEU B 1 15 ? -24.641 -98.312 -35.125 1 34.12 15 LEU B O 1
ATOM 1375 N N . GLN B 1 16 ? -25.422 -98.812 -33.156 1 32.19 16 GLN B N 1
ATOM 1376 C CA . GLN B 1 16 ? -26.609 -97.938 -33.156 1 32.19 16 GLN B CA 1
ATOM 1377 C C . GLN B 1 16 ? -26.234 -96.5 -32.906 1 32.19 16 GLN B C 1
ATOM 1379 O O . GLN B 1 16 ? -25.547 -96.188 -31.938 1 32.19 16 GLN B O 1
ATOM 1384 N N . LEU B 1 17 ? -26.094 -95.562 -33.906 1 34.78 17 LEU B N 1
ATOM 1385 C CA . LEU B 1 17 ? -25.797 -94.188 -33.906 1 34.78 17 LEU B CA 1
ATOM 1386 C C . LEU B 1 17 ? -26.906 -93.375 -33.219 1 34.78 17 LEU B C 1
ATOM 1388 O O . LEU B 1 17 ? -28.047 -93.312 -33.719 1 34.78 17 LEU B O 1
ATOM 1392 N N . SER B 1 18 ? -27.062 -93.438 -31.875 1 36.97 18 SER B N 1
ATOM 1393 C CA . SER B 1 18 ? -28.047 -92.562 -31.203 1 36.97 18 SER B CA 1
ATOM 1394 C C . SER B 1 18 ? -27.781 -91.125 -31.484 1 36.97 18 SER B C 1
ATOM 1396 O O . SER B 1 18 ? -26.641 -90.625 -31.453 1 36.97 18 SER B O 1
ATOM 1398 N N . HIS B 1 19 ? -28.609 -90.438 -32.312 1 40.22 19 HIS B N 1
ATOM 1399 C CA . HIS B 1 19 ? -28.625 -89 -32.719 1 40.22 19 HIS B CA 1
ATOM 1400 C C . HIS B 1 19 ? -28.844 -88.062 -31.531 1 40.22 19 HIS B C 1
ATOM 1402 O O . HIS B 1 19 ? -29.891 -88.188 -30.875 1 40.22 19 HIS B O 1
ATOM 1408 N N . LEU B 1 20 ? -27.875 -87.812 -30.625 1 39.59 20 LEU B N 1
ATOM 1409 C CA . LEU B 1 20 ? -28 -86.812 -29.547 1 39.59 20 LEU B CA 1
ATOM 1410 C C . LEU B 1 20 ? -28.266 -85.438 -30.109 1 39.59 20 LEU B C 1
ATOM 1412 O O . LEU B 1 20 ? -27.438 -84.875 -30.859 1 39.59 20 LEU B O 1
ATOM 1416 N N . ARG B 1 21 ? -29.531 -85 -30.328 1 37.81 21 ARG B N 1
ATOM 1417 C CA . ARG B 1 21 ? -29.906 -83.625 -30.688 1 37.81 21 ARG B CA 1
ATOM 1418 C C . ARG B 1 21 ? -29.562 -82.688 -29.578 1 37.81 21 ARG B C 1
ATOM 1420 O O . ARG B 1 21 ? -30.125 -82.75 -28.484 1 37.81 21 ARG B O 1
ATOM 1427 N N . THR B 1 22 ? -28.266 -82.312 -29.453 1 44.25 22 THR B N 1
ATOM 1428 C CA . THR B 1 22 ? -27.875 -81.25 -28.531 1 44.25 22 THR B CA 1
ATOM 1429 C C . THR B 1 22 ? -28.609 -79.938 -28.859 1 44.25 22 THR B C 1
ATOM 1431 O O . THR B 1 22 ? -28.484 -79.438 -29.969 1 44.25 22 THR B O 1
ATOM 1434 N N . ARG B 1 23 ? -29.812 -79.688 -28.25 1 44.72 23 ARG B N 1
ATOM 1435 C CA . ARG B 1 23 ? -30.469 -78.375 -28.312 1 44.72 23 ARG B CA 1
ATOM 1436 C C . ARG B 1 23 ? -29.516 -77.25 -27.875 1 44.72 23 ARG B C 1
ATOM 1438 O O . ARG B 1 23 ? -29.031 -77.312 -26.75 1 44.72 23 ARG B O 1
ATOM 1445 N N . LEU B 1 24 ? -28.859 -76.562 -28.781 1 50.16 24 LEU B N 1
ATOM 1446 C CA . LEU B 1 24 ? -28.078 -75.375 -28.547 1 50.16 24 LEU B CA 1
ATOM 1447 C C . LEU B 1 24 ? -28.953 -74.25 -28 1 50.16 24 LEU B C 1
ATOM 1449 O O . LEU B 1 24 ? -29.875 -73.75 -28.672 1 50.16 24 LEU B O 1
ATOM 1453 N N . THR B 1 25 ? -29.234 -74.25 -26.688 1 50.06 25 THR B N 1
ATOM 1454 C CA . THR B 1 25 ? -29.828 -73.062 -26.062 1 50.06 25 THR B CA 1
ATOM 1455 C C . THR B 1 25 ? -28.953 -71.812 -26.281 1 50.06 25 THR B C 1
ATOM 1457 O O . THR B 1 25 ? -27.75 -71.875 -26.078 1 50.06 25 THR B O 1
ATOM 1460 N N . SER B 1 26 ? -29.281 -70.938 -27.188 1 50.25 26 SER B N 1
ATOM 1461 C CA . SER B 1 26 ? -28.656 -69.625 -27.438 1 50.25 26 SER B CA 1
ATOM 1462 C C . SER B 1 26 ? -28.672 -68.75 -26.172 1 50.25 26 SER B C 1
ATOM 1464 O O . SER B 1 26 ? -29.734 -68.438 -25.641 1 50.25 26 SER B O 1
ATOM 1466 N N . SER B 1 27 ? -27.734 -68.875 -25.219 1 51.62 27 SER B N 1
ATOM 1467 C CA . SER B 1 27 ? -27.641 -67.938 -24.125 1 51.62 27 SER B CA 1
ATOM 1468 C C . SER B 1 27 ? -27.5 -66.5 -24.656 1 51.62 27 SER B C 1
ATOM 1470 O O . SER B 1 27 ? -26.562 -66.188 -25.422 1 51.62 27 SER B O 1
ATOM 1472 N N . ALA B 1 28 ? -28.578 -65.688 -24.719 1 52.97 28 ALA B N 1
ATOM 1473 C CA . ALA B 1 28 ? -28.484 -64.25 -25 1 52.97 28 ALA B CA 1
ATOM 1474 C C . ALA B 1 28 ? -27.547 -63.562 -24.016 1 52.97 28 ALA B C 1
ATOM 1476 O O . ALA B 1 28 ? -27.719 -63.688 -22.797 1 52.97 28 ALA B O 1
ATOM 1477 N N . ALA B 1 29 ? -26.266 -63.344 -24.359 1 55.72 29 ALA B N 1
ATOM 1478 C CA . ALA B 1 29 ? -25.344 -62.531 -23.578 1 55.72 29 ALA B CA 1
ATOM 1479 C C . ALA B 1 29 ? -25.984 -61.188 -23.234 1 55.72 29 ALA B C 1
ATOM 1481 O O . ALA B 1 29 ? -26.516 -60.5 -24.109 1 55.72 29 ALA B O 1
ATOM 1482 N N . ALA B 1 30 ? -26.484 -61 -21.969 1 59.06 30 ALA B N 1
ATOM 1483 C CA . ALA B 1 30 ? -26.906 -59.688 -21.484 1 59.06 30 ALA B CA 1
ATOM 1484 C C . ALA B 1 30 ? -25.797 -58.625 -21.719 1 59.06 30 ALA B C 1
ATOM 1486 O O . ALA B 1 30 ? -24.656 -58.844 -21.328 1 59.06 30 ALA B O 1
ATOM 1487 N N . VAL B 1 31 ? -25.891 -57.75 -22.766 1 59.75 31 VAL B N 1
ATOM 1488 C CA . VAL B 1 31 ? -25.016 -56.625 -22.953 1 59.75 31 VAL B CA 1
ATOM 1489 C C . VAL B 1 31 ? -25.047 -55.719 -21.719 1 59.75 31 VAL B C 1
ATOM 1491 O O . VAL B 1 31 ? -26.109 -55.25 -21.328 1 59.75 31 VAL B O 1
ATOM 1494 N N . ALA B 1 32 ? -24.109 -55.906 -20.719 1 62.22 32 ALA B N 1
ATOM 1495 C CA . ALA B 1 32 ? -23.953 -54.969 -19.609 1 62.22 32 ALA B CA 1
ATOM 1496 C C . ALA B 1 32 ? -23.859 -53.531 -20.109 1 62.22 32 ALA B C 1
ATOM 1498 O O . ALA B 1 32 ? -23.031 -53.219 -20.984 1 62.22 32 ALA B O 1
ATOM 1499 N N . THR B 1 33 ? -24.922 -52.688 -20.047 1 63.75 33 THR B N 1
ATOM 1500 C CA . THR B 1 33 ? -24.859 -51.25 -20.344 1 63.75 33 THR B CA 1
ATOM 1501 C C . THR B 1 33 ? -23.719 -50.594 -19.578 1 63.75 33 THR B C 1
ATOM 1503 O O . THR B 1 33 ? -23.516 -50.875 -18.391 1 63.75 33 THR B O 1
ATOM 1506 N N . ALA B 1 34 ? -22.625 -50.219 -20.281 1 65.56 34 ALA B N 1
ATOM 1507 C CA . ALA B 1 34 ? -21.516 -49.438 -19.703 1 65.56 34 ALA B CA 1
ATOM 1508 C C . ALA B 1 34 ? -22.016 -48.312 -18.812 1 65.56 34 ALA B C 1
ATOM 1510 O O . ALA B 1 34 ? -23.031 -47.688 -19.125 1 65.56 34 ALA B O 1
ATOM 1511 N N . PRO B 1 35 ? -21.672 -48.25 -17.547 1 64.12 35 PRO B N 1
ATOM 1512 C CA . PRO B 1 35 ? -22.078 -47.125 -16.719 1 64.12 35 PRO B CA 1
ATOM 1513 C C . PRO B 1 35 ? -21.906 -45.781 -17.422 1 64.12 35 PRO B C 1
ATOM 1515 O O . PRO B 1 35 ? -20.953 -45.594 -18.172 1 64.12 35 PRO B O 1
ATOM 1518 N N . THR B 1 36 ? -22.891 -44.969 -17.641 1 62.03 36 THR B N 1
ATOM 1519 C CA . THR B 1 36 ? -22.797 -43.594 -18.078 1 62.03 36 THR B CA 1
ATOM 1520 C C . THR B 1 36 ? -21.797 -42.812 -17.219 1 62.03 36 THR B C 1
ATOM 1522 O O . THR B 1 36 ? -21.953 -42.75 -16 1 62.03 36 THR B O 1
ATOM 1525 N N . LEU B 1 37 ? -20.562 -42.688 -17.625 1 61.12 37 LEU B N 1
ATOM 1526 C CA . LEU B 1 37 ? -19.641 -41.781 -16.938 1 61.12 37 LEU B CA 1
ATOM 1527 C C . LEU B 1 37 ? -20.312 -40.438 -16.656 1 61.12 37 LEU B C 1
ATOM 1529 O O . LEU B 1 37 ? -20.859 -39.812 -17.562 1 61.12 37 LEU B O 1
ATOM 1533 N N . ASP B 1 38 ? -20.797 -40.188 -15.5 1 63.62 38 ASP B N 1
ATOM 1534 C CA . ASP B 1 38 ? -21.203 -38.844 -15.102 1 63.62 38 ASP B CA 1
ATOM 1535 C C . ASP B 1 38 ? -20.203 -37.781 -15.625 1 63.62 38 ASP B C 1
ATOM 1537 O O . ASP B 1 38 ? -19 -38 -15.547 1 63.62 38 ASP B O 1
ATOM 1541 N N . PRO B 1 39 ? -20.672 -36.969 -16.578 1 62.66 39 PRO B N 1
ATOM 1542 C CA . PRO B 1 39 ? -19.719 -35.969 -17.031 1 62.66 39 PRO B CA 1
ATOM 1543 C C . PRO B 1 39 ? -18.906 -35.375 -15.883 1 62.66 39 PRO B C 1
ATOM 1545 O O . PRO B 1 39 ? -19.406 -35.219 -14.766 1 62.66 39 PRO B O 1
ATOM 1548 N N . ALA B 1 40 ? -17.594 -35.469 -15.992 1 61.78 40 ALA B N 1
ATOM 1549 C CA . ALA B 1 40 ? -16.703 -34.781 -15.047 1 61.78 40 ALA B CA 1
ATOM 1550 C C . ALA B 1 40 ? -17.234 -33.375 -14.742 1 61.78 40 ALA B C 1
ATOM 1552 O O . ALA B 1 40 ? -17.859 -32.75 -15.594 1 61.78 40 ALA B O 1
ATOM 1553 N N . PRO B 1 41 ? -17.422 -33 -13.508 1 59.91 41 PRO B N 1
ATOM 1554 C CA . PRO B 1 41 ? -17.875 -31.641 -13.211 1 59.91 41 PRO B CA 1
ATOM 1555 C C . PRO B 1 41 ? -17.109 -30.578 -14.008 1 59.91 41 PRO B C 1
ATOM 1557 O O . PRO B 1 41 ? -15.906 -30.703 -14.227 1 59.91 41 PRO B O 1
ATOM 1560 N N . VAL B 1 42 ? -17.812 -29.859 -14.867 1 57 42 VAL B N 1
ATOM 1561 C CA . VAL B 1 42 ? -17.234 -28.688 -15.523 1 57 42 VAL B CA 1
ATOM 1562 C C . VAL B 1 42 ? -16.422 -27.875 -14.516 1 57 42 VAL B C 1
ATOM 156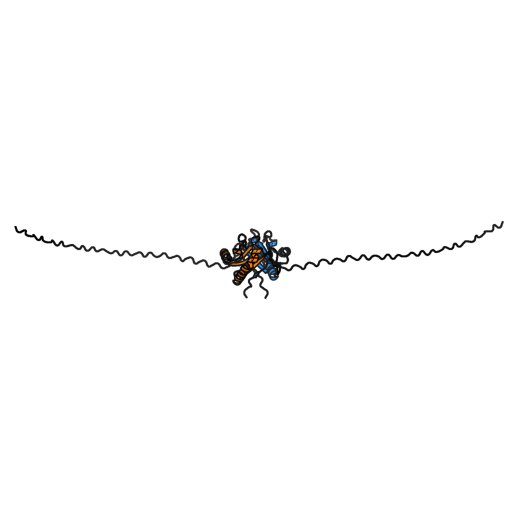4 O O . VAL B 1 42 ? -16.891 -27.594 -13.414 1 57 42 VAL B O 1
ATOM 1567 N N . PRO B 1 43 ? -15.102 -27.859 -14.758 1 55.19 43 PRO B N 1
ATOM 1568 C CA . PRO B 1 43 ? -14.328 -27.062 -13.805 1 55.19 43 PRO B CA 1
ATOM 1569 C C . PRO B 1 43 ? -14.953 -25.703 -13.539 1 55.19 43 PRO B C 1
ATOM 1571 O O . PRO B 1 43 ? -15.492 -25.078 -14.453 1 55.19 43 PRO B O 1
ATOM 1574 N N . ALA B 1 44 ? -15.297 -25.453 -12.328 1 55.38 44 ALA B N 1
ATOM 1575 C CA . ALA B 1 44 ? -15.797 -24.125 -11.961 1 55.38 44 ALA B CA 1
ATOM 1576 C C . ALA B 1 44 ? -15.008 -23.031 -12.672 1 55.38 44 ALA B C 1
ATOM 1578 O O . ALA B 1 44 ? -13.812 -23.188 -12.938 1 55.38 44 ALA B O 1
ATOM 1579 N N . PRO B 1 45 ? -15.719 -22.234 -13.516 1 53.69 45 PRO B N 1
ATOM 1580 C CA . PRO B 1 45 ? -14.992 -21.172 -14.195 1 53.69 45 PRO B CA 1
ATOM 1581 C C . PRO B 1 45 ? -13.914 -20.531 -13.312 1 53.69 45 PRO B C 1
ATOM 1583 O O . PRO B 1 45 ? -14.109 -20.391 -12.102 1 53.69 45 PRO B O 1
ATOM 1586 N N . ALA B 1 46 ? -12.727 -20.625 -13.914 1 61.19 46 ALA B N 1
ATOM 1587 C CA . ALA B 1 46 ? -11.578 -20.031 -13.242 1 61.19 46 ALA B CA 1
ATOM 1588 C C . ALA B 1 46 ? -11.93 -18.672 -12.648 1 61.19 46 ALA B C 1
ATOM 1590 O O . ALA B 1 46 ? -12.633 -17.875 -13.289 1 61.19 46 ALA B O 1
ATOM 1591 N N . ALA B 1 47 ? -11.898 -18.547 -11.391 1 75.94 47 ALA B N 1
ATOM 1592 C CA . ALA B 1 47 ? -12.195 -17.281 -10.711 1 75.94 47 ALA B CA 1
ATOM 1593 C C . ALA B 1 47 ? -11.469 -16.109 -11.383 1 75.94 47 ALA B C 1
ATOM 1595 O O . ALA B 1 47 ? -10.367 -16.281 -11.898 1 75.94 47 ALA B O 1
ATOM 1596 N N . ALA B 1 48 ? -12.086 -15.039 -11.68 1 90.06 48 ALA B N 1
ATOM 1597 C CA . ALA B 1 48 ? -11.492 -13.836 -12.25 1 90.06 48 ALA B CA 1
ATOM 1598 C C . ALA B 1 48 ? -10.477 -13.219 -11.297 1 90.06 48 ALA B C 1
ATOM 1600 O O . ALA B 1 48 ? -10.672 -13.227 -10.078 1 90.06 48 ALA B O 1
ATOM 1601 N N . PRO B 1 49 ? -9.367 -12.766 -11.945 1 95.44 49 PRO B N 1
ATOM 1602 C CA . PRO B 1 49 ? -8.367 -12.109 -11.094 1 95.44 49 PRO B CA 1
ATOM 1603 C C . PRO B 1 49 ? -8.945 -10.93 -10.312 1 95.44 49 PRO B C 1
ATOM 1605 O O . PRO B 1 49 ? -9.812 -10.219 -10.82 1 95.44 49 PRO B O 1
ATOM 1608 N N . ARG B 1 50 ? -8.445 -10.805 -9.109 1 96.94 50 ARG B N 1
ATOM 1609 C CA . ARG B 1 50 ? -8.773 -9.68 -8.234 1 96.94 50 ARG B CA 1
ATOM 1610 C C . ARG B 1 50 ? -7.508 -9.016 -7.699 1 96.94 50 ARG B C 1
ATOM 1612 O O . ARG B 1 50 ? -6.43 -9.609 -7.715 1 96.94 50 ARG B O 1
ATOM 1619 N N . GLU B 1 51 ? -7.707 -7.793 -7.199 1 98 51 GLU B N 1
ATOM 1620 C CA . GLU B 1 51 ? -6.559 -7.059 -6.672 1 98 51 GLU B CA 1
ATOM 1621 C C . GLU B 1 51 ? -6.207 -7.527 -5.262 1 98 51 GLU B C 1
ATOM 1623 O O . GLU B 1 51 ? -7.094 -7.715 -4.426 1 98 51 GLU B O 1
ATOM 1628 N N . TRP B 1 52 ? -4.965 -7.699 -5.113 1 98.88 52 TRP B N 1
ATOM 1629 C CA . TRP B 1 52 ? -4.371 -8 -3.812 1 98.88 52 TRP B CA 1
ATOM 1630 C C . TRP B 1 52 ? -3.285 -6.992 -3.459 1 98.88 52 TRP B C 1
ATOM 1632 O O . TRP B 1 52 ? -2.463 -6.633 -4.305 1 98.88 52 TRP B O 1
ATOM 1642 N N . LEU B 1 53 ? -3.336 -6.527 -2.23 1 98.88 53 LEU B N 1
ATOM 1643 C CA . LEU B 1 53 ? -2.213 -5.789 -1.658 1 98.88 53 LEU B CA 1
ATOM 1644 C C . LEU B 1 53 ? -1.215 -6.742 -1.007 1 98.88 53 LEU B C 1
ATOM 1646 O O . LEU B 1 53 ? -1.591 -7.562 -0.168 1 98.88 53 LEU B O 1
ATOM 1650 N N . VAL B 1 54 ? 0.002 -6.605 -1.414 1 98.88 54 VAL B N 1
ATOM 1651 C CA . VAL B 1 54 ? 1.037 -7.484 -0.876 1 98.88 54 VAL B CA 1
ATOM 1652 C C . VAL B 1 54 ? 2.125 -6.648 -0.205 1 98.88 54 VAL B C 1
ATOM 1654 O O . VAL B 1 54 ? 2.633 -5.691 -0.794 1 98.88 54 VAL B O 1
ATOM 1657 N N . LEU B 1 55 ? 2.438 -7.012 1.029 1 98.75 55 LEU B N 1
ATOM 1658 C CA . LEU B 1 55 ? 3.486 -6.355 1.801 1 98.75 55 LEU B CA 1
ATOM 1659 C C . LEU B 1 55 ? 4.609 -7.328 2.133 1 98.75 55 LEU B C 1
ATOM 1661 O O . LEU B 1 55 ? 4.375 -8.367 2.756 1 98.75 55 LEU B O 1
ATOM 1665 N N . PHE B 1 56 ? 5.832 -6.93 1.747 1 98.75 56 PHE B N 1
ATOM 1666 C CA . PHE B 1 56 ? 7.023 -7.715 2.043 1 98.75 56 PHE B CA 1
ATOM 1667 C C . PHE B 1 56 ? 8.008 -6.91 2.887 1 98.75 56 PHE B C 1
ATOM 1669 O O . PHE B 1 56 ? 8.805 -6.141 2.354 1 98.75 56 PHE B O 1
ATOM 1676 N N . PRO B 1 57 ? 7.973 -7.148 4.203 1 98.75 57 PRO B N 1
ATOM 1677 C CA . PRO B 1 57 ? 9.125 -6.625 4.934 1 98.75 57 PRO B CA 1
ATOM 1678 C C . PRO B 1 57 ? 10.43 -7.332 4.562 1 98.75 57 PRO B C 1
ATOM 1680 O O . PRO B 1 57 ? 10.406 -8.484 4.117 1 98.75 57 PRO B O 1
ATOM 1683 N N . ASP B 1 58 ? 11.477 -6.586 4.684 1 98.88 58 ASP B N 1
ATOM 1684 C CA . ASP B 1 58 ? 12.789 -7.219 4.539 1 98.88 58 ASP B CA 1
ATOM 1685 C C . ASP B 1 58 ? 13.172 -7.984 5.805 1 98.88 58 ASP B C 1
ATOM 1687 O O . ASP B 1 58 ? 12.75 -7.621 6.906 1 98.88 58 ASP B O 1
ATOM 1691 N N . MET B 1 59 ? 13.977 -9.031 5.562 1 98.81 59 MET B N 1
ATOM 1692 C CA . MET B 1 59 ? 14.648 -9.672 6.691 1 98.81 59 MET B CA 1
ATOM 1693 C C . MET B 1 59 ? 15.578 -8.695 7.398 1 98.81 59 MET B C 1
ATOM 1695 O O . MET B 1 59 ? 16.031 -7.723 6.797 1 98.81 59 MET B O 1
ATOM 1699 N N . PRO B 1 60 ? 15.781 -9.008 8.719 1 98.25 60 PRO B N 1
ATOM 1700 C CA . PRO B 1 60 ? 16.75 -8.141 9.398 1 98.25 60 PRO B CA 1
ATOM 1701 C C . PRO B 1 60 ? 18.141 -8.227 8.789 1 98.25 60 PRO B C 1
ATOM 1703 O O . PRO B 1 60 ? 18.562 -9.289 8.32 1 98.25 60 PRO B O 1
ATOM 1706 N N . ASN B 1 61 ? 18.859 -7.086 8.703 1 98.12 61 ASN B N 1
ATOM 1707 C CA . ASN B 1 61 ? 20.281 -6.977 8.359 1 98.12 61 ASN B CA 1
ATOM 1708 C C . ASN B 1 61 ? 20.562 -7.473 6.945 1 98.12 61 ASN B C 1
ATOM 1710 O O . ASN B 1 61 ? 21.578 -8.109 6.695 1 98.12 61 ASN B O 1
ATOM 1714 N N . VAL B 1 62 ? 19.688 -7.207 5.98 1 98.62 62 VAL B N 1
ATOM 1715 C CA . VAL B 1 62 ? 19.875 -7.719 4.629 1 98.62 62 VAL B CA 1
ATOM 1716 C C . VAL B 1 62 ? 20.156 -6.562 3.67 1 98.62 62 VAL B C 1
ATOM 1718 O O . VAL B 1 62 ? 20.219 -6.758 2.453 1 98.62 62 VAL B O 1
ATOM 1721 N N . LEU B 1 63 ? 20.359 -5.391 4.133 1 98.5 63 LEU B N 1
ATOM 1722 C CA . LEU B 1 63 ? 20.391 -4.215 3.27 1 98.5 63 LEU B CA 1
ATOM 1723 C C . LEU B 1 63 ? 21.484 -4.355 2.213 1 98.5 63 LEU B C 1
ATOM 1725 O O . LEU B 1 63 ? 21.234 -4.141 1.024 1 98.5 63 LEU B O 1
ATOM 1729 N N . ASP B 1 64 ? 22.719 -4.723 2.605 1 98.38 64 ASP B N 1
ATOM 1730 C CA . ASP B 1 64 ? 23.828 -4.863 1.654 1 98.38 64 ASP B CA 1
ATOM 1731 C C . ASP B 1 64 ? 23.484 -5.895 0.578 1 98.38 64 ASP B C 1
ATOM 1733 O O . ASP B 1 64 ? 23.719 -5.652 -0.61 1 98.38 64 ASP B O 1
ATOM 1737 N N . ARG B 1 65 ? 22.984 -7.012 0.98 1 98.38 65 ARG B N 1
ATOM 1738 C CA . ARG B 1 65 ? 22.625 -8.055 0.028 1 98.38 65 ARG B CA 1
ATOM 1739 C C . ARG B 1 65 ? 21.484 -7.59 -0.881 1 98.38 65 ARG B C 1
ATOM 1741 O O . ARG B 1 65 ? 21.484 -7.887 -2.078 1 98.38 65 ARG B O 1
ATOM 1748 N N . ARG B 1 66 ? 20.484 -6.887 -0.341 1 98.62 66 ARG B N 1
ATOM 1749 C CA . ARG B 1 66 ? 19.406 -6.34 -1.159 1 98.62 66 ARG B CA 1
ATOM 1750 C C . ARG B 1 66 ? 19.953 -5.449 -2.268 1 98.62 66 ARG B C 1
ATOM 1752 O O . ARG B 1 66 ? 19.547 -5.566 -3.426 1 98.62 66 ARG B O 1
ATOM 1759 N N . LEU B 1 67 ? 20.844 -4.586 -1.87 1 97.94 67 LEU B N 1
ATOM 1760 C CA . LEU B 1 67 ? 21.422 -3.668 -2.846 1 97.94 67 LEU B CA 1
ATOM 1761 C C . LEU B 1 67 ? 22.172 -4.43 -3.934 1 97.94 67 LEU B C 1
ATOM 1763 O O . LEU B 1 67 ? 22.109 -4.066 -5.109 1 97.94 67 LEU B O 1
ATOM 1767 N N . GLU B 1 68 ? 22.828 -5.438 -3.561 1 97.62 68 GLU B N 1
ATOM 1768 C CA . GLU B 1 68 ? 23.578 -6.266 -4.504 1 97.62 68 GLU B CA 1
ATOM 1769 C C . GLU B 1 68 ? 22.641 -7 -5.457 1 97.62 68 GLU B C 1
ATOM 1771 O O . GLU B 1 68 ? 22.938 -7.141 -6.645 1 97.62 68 GLU B O 1
ATOM 1776 N N . ILE B 1 69 ? 21.531 -7.465 -5.008 1 97.75 69 ILE B N 1
ATOM 1777 C CA . ILE B 1 69 ? 20.641 -8.367 -5.723 1 97.75 69 ILE B CA 1
ATOM 1778 C C . ILE B 1 69 ? 19.625 -7.551 -6.527 1 97.75 69 ILE B C 1
ATOM 1780 O O . ILE B 1 69 ? 19.062 -8.039 -7.508 1 97.75 69 ILE B O 1
ATOM 1784 N N . ARG B 1 70 ? 19.406 -6.324 -6.242 1 97.69 70 ARG B N 1
ATOM 1785 C CA . ARG B 1 70 ? 18.344 -5.477 -6.773 1 97.69 70 ARG B CA 1
ATOM 1786 C C . ARG B 1 70 ? 18.391 -5.426 -8.297 1 97.69 70 ARG B C 1
ATOM 1788 O O . ARG B 1 70 ? 17.359 -5.508 -8.961 1 97.69 70 ARG B O 1
ATOM 1795 N N . PRO B 1 71 ? 19.562 -5.43 -8.914 1 97.62 71 PRO B N 1
ATOM 1796 C CA . PRO B 1 71 ? 19.594 -5.379 -10.383 1 97.62 71 PRO B CA 1
ATOM 1797 C C . PRO B 1 71 ? 19 -6.629 -11.023 1 97.62 71 PRO B C 1
ATOM 1799 O O . PRO B 1 71 ? 18.609 -6.598 -12.195 1 97.62 71 PRO B O 1
ATOM 1802 N N . ARG B 1 72 ? 18.922 -7.715 -10.297 1 97.56 72 ARG B N 1
ATOM 1803 C CA . ARG B 1 72 ? 18.312 -8.945 -10.789 1 97.56 72 ARG B CA 1
ATOM 1804 C C . ARG B 1 72 ? 16.812 -8.977 -10.484 1 97.56 72 ARG B C 1
ATOM 1806 O O . ARG B 1 72 ? 16.062 -9.68 -11.156 1 97.56 72 ARG B O 1
ATOM 1813 N N . HIS B 1 73 ? 16.391 -8.281 -9.523 1 98.06 73 HIS B N 1
ATOM 1814 C CA . HIS B 1 73 ? 15.008 -8.234 -9.055 1 98.06 73 HIS B CA 1
ATOM 1815 C C . HIS B 1 73 ? 14.172 -7.262 -9.875 1 98.06 73 HIS B C 1
ATOM 1817 O O . HIS B 1 73 ? 13.094 -7.609 -10.344 1 98.06 73 HIS B O 1
ATOM 1823 N N . SER B 1 74 ? 14.68 -6.09 -10.07 1 97.06 74 SER B N 1
ATOM 1824 C CA . SER B 1 74 ? 13.922 -4.949 -10.562 1 97.06 74 SER B CA 1
ATOM 1825 C C . SER B 1 74 ? 13.398 -5.203 -11.977 1 97.06 74 SER B C 1
ATOM 1827 O O . SER B 1 74 ? 12.227 -4.934 -12.273 1 97.06 74 SER B O 1
ATOM 1829 N N . PRO B 1 75 ? 14.219 -5.805 -12.906 1 96.62 75 PRO B N 1
ATOM 1830 C CA . PRO B 1 75 ? 13.711 -6.031 -14.258 1 96.62 75 PRO B CA 1
ATOM 1831 C C . PRO B 1 75 ? 12.492 -6.957 -14.281 1 96.62 75 PRO B C 1
ATOM 1833 O O . PRO B 1 75 ? 11.609 -6.805 -15.133 1 96.62 75 PRO B O 1
ATOM 1836 N N . ASN B 1 76 ? 12.484 -7.887 -13.422 1 95.44 76 ASN B N 1
ATOM 1837 C CA . ASN B 1 76 ? 11.336 -8.781 -13.336 1 95.44 76 ASN B CA 1
ATOM 1838 C C . ASN B 1 76 ? 10.047 -8.008 -13.047 1 95.44 76 ASN B C 1
ATOM 1840 O O . ASN B 1 76 ? 9.008 -8.297 -13.625 1 95.44 76 ASN B O 1
ATOM 1844 N N . PHE B 1 77 ? 10.086 -7.047 -12.227 1 96.56 77 PHE B N 1
ATOM 1845 C CA . PHE B 1 77 ? 8.883 -6.32 -11.836 1 96.56 77 PHE B CA 1
ATOM 1846 C C . PHE B 1 77 ? 8.492 -5.305 -12.898 1 96.56 77 PHE B C 1
ATOM 1848 O O . PHE B 1 77 ? 7.316 -4.961 -13.031 1 96.56 77 PHE B O 1
ATOM 1855 N N . VAL B 1 78 ? 9.477 -4.906 -13.656 1 96.38 78 VAL B N 1
ATOM 1856 C CA . VAL B 1 78 ? 9.133 -4.121 -14.836 1 96.38 78 VAL B CA 1
ATOM 1857 C C . VAL B 1 78 ? 8.312 -4.969 -15.805 1 96.38 78 VAL B C 1
ATOM 1859 O O . VAL B 1 78 ? 7.281 -4.52 -16.312 1 96.38 78 VAL B O 1
ATOM 1862 N N . ARG B 1 79 ? 8.758 -6.129 -16 1 96.69 79 ARG B N 1
ATOM 1863 C CA . ARG B 1 79 ? 8.047 -7.055 -16.875 1 96.69 79 ARG B CA 1
ATOM 1864 C C . ARG B 1 79 ? 6.645 -7.34 -16.344 1 96.69 79 ARG B C 1
ATOM 1866 O O . ARG B 1 79 ? 5.664 -7.266 -17.094 1 96.69 79 ARG B O 1
ATOM 1873 N N . LEU B 1 80 ? 6.555 -7.66 -15.094 1 97.25 80 LEU B N 1
ATOM 1874 C CA . LEU B 1 80 ? 5.281 -7.992 -14.469 1 97.25 80 LEU B CA 1
ATOM 1875 C C . LEU B 1 80 ? 4.324 -6.805 -14.516 1 97.25 80 LEU B C 1
ATOM 1877 O O . LEU B 1 80 ? 3.109 -6.984 -14.609 1 97.25 80 LEU B O 1
ATOM 1881 N N . HIS B 1 81 ? 4.863 -5.637 -14.453 1 97.62 81 HIS B N 1
ATOM 1882 C CA 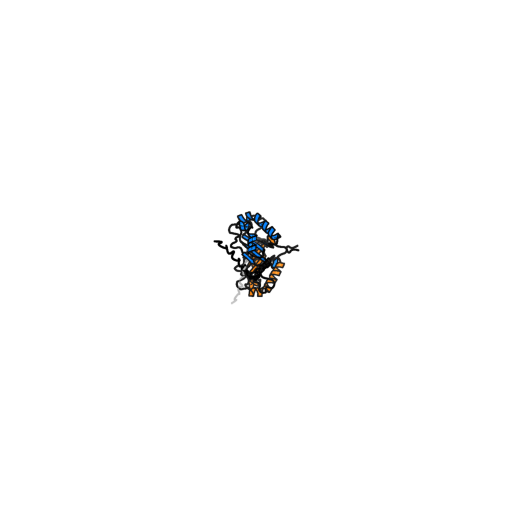. HIS B 1 81 ? 4.059 -4.426 -14.586 1 97.62 81 HIS B CA 1
ATOM 1883 C C . HIS B 1 81 ? 3.541 -4.262 -16.016 1 97.62 81 HIS B C 1
ATOM 1885 O O . HIS B 1 81 ? 2.369 -3.939 -16.219 1 97.62 81 HIS B O 1
ATOM 1891 N N . LYS B 1 82 ? 4.371 -4.492 -16.938 1 96.19 82 LYS B N 1
ATOM 1892 C CA . LYS B 1 82 ? 3.967 -4.418 -18.344 1 96.19 82 LYS B CA 1
ATOM 1893 C C . LYS B 1 82 ? 2.852 -5.414 -18.641 1 96.19 82 LYS B C 1
ATOM 1895 O O . LYS B 1 82 ? 1.965 -5.133 -19.453 1 96.19 82 LYS B O 1
ATOM 1900 N N . GLU B 1 83 ? 2.904 -6.527 -17.953 1 96.31 83 GLU B N 1
ATOM 1901 C CA . GLU B 1 83 ? 1.889 -7.562 -18.109 1 96.31 83 GLU B CA 1
ATOM 1902 C C . GLU B 1 83 ? 0.606 -7.195 -17.359 1 96.31 83 GLU B C 1
ATOM 1904 O O . GLU B 1 83 ? -0.386 -7.926 -17.438 1 96.31 83 GLU B O 1
ATOM 1909 N N . GLN B 1 84 ? 0.657 -6.219 -16.625 1 96.19 84 GLN B N 1
ATOM 1910 C CA . GLN B 1 84 ? -0.469 -5.688 -15.859 1 96.19 84 GLN B CA 1
ATOM 1911 C C . GLN B 1 84 ? -0.828 -6.605 -14.695 1 96.19 84 GLN B C 1
ATOM 1913 O O . GLN B 1 84 ? -1.938 -6.535 -14.164 1 96.19 84 GLN B O 1
ATOM 1918 N N . TRP B 1 85 ? 0.076 -7.457 -14.445 1 97.88 85 TRP B N 1
ATOM 1919 C CA . TRP B 1 85 ? -0.111 -8.258 -13.242 1 97.88 85 TRP B CA 1
ATOM 1920 C C . TRP B 1 85 ? 0.237 -7.453 -11.992 1 97.88 85 TRP B C 1
ATOM 1922 O O . TRP B 1 85 ? -0.468 -7.527 -10.984 1 97.88 85 TRP B O 1
ATOM 1932 N N . VAL B 1 86 ? 1.338 -6.746 -12.039 1 98.25 86 VAL B N 1
ATOM 1933 C CA . VAL B 1 86 ? 1.627 -5.723 -11.039 1 98.25 86 VAL B CA 1
ATOM 1934 C C . VAL B 1 86 ? 1.108 -4.367 -11.523 1 98.25 86 VAL B C 1
ATOM 1936 O O . VAL B 1 86 ? 1.597 -3.83 -12.523 1 98.25 86 VAL B O 1
ATOM 1939 N N . THR B 1 87 ? 0.234 -3.799 -10.773 1 97.5 87 THR B N 1
ATOM 1940 C CA . THR B 1 87 ? -0.378 -2.568 -11.266 1 97.5 87 THR B CA 1
ATOM 1941 C C . THR B 1 87 ? 0.127 -1.363 -10.477 1 97.5 87 THR B C 1
ATOM 1943 O O . THR B 1 87 ? -0.031 -0.221 -10.914 1 97.5 87 THR B O 1
ATOM 1946 N N . TRP B 1 88 ? 0.719 -1.591 -9.383 1 97.88 88 TRP B N 1
ATOM 1947 C CA . TRP B 1 88 ? 1.3 -0.573 -8.516 1 97.88 88 TRP B CA 1
ATOM 1948 C C . TRP B 1 88 ? 2.338 -1.184 -7.582 1 97.88 88 TRP B C 1
ATOM 1950 O O . TRP B 1 88 ? 2.131 -2.271 -7.039 1 97.88 88 TRP B O 1
ATOM 1960 N N . ALA B 1 89 ? 3.477 -0.462 -7.406 1 98.5 89 ALA B N 1
ATOM 1961 C CA . ALA B 1 89 ? 4.484 -1.02 -6.508 1 98.5 89 ALA B CA 1
ATOM 1962 C C . ALA B 1 89 ? 5.52 0.036 -6.125 1 98.5 89 ALA B C 1
ATOM 1964 O O . ALA B 1 89 ? 5.676 1.044 -6.816 1 98.5 89 ALA B O 1
ATOM 1965 N N . GLY B 1 90 ? 6.184 -0.24 -5.016 1 98.25 90 GLY B N 1
ATOM 1966 C CA . GLY B 1 90 ? 7.32 0.567 -4.598 1 98.25 90 GLY B CA 1
ATOM 1967 C C . GLY B 1 90 ? 8 0.039 -3.348 1 98.25 90 GLY B C 1
ATOM 1968 O O . GLY B 1 90 ? 7.449 -0.812 -2.646 1 98.25 90 GLY B O 1
ATOM 1969 N N . PRO B 1 91 ? 9.148 0.5 -3.146 1 98.56 91 PRO B N 1
ATOM 1970 C CA . PRO B 1 91 ? 9.883 0.15 -1.925 1 98.56 91 PRO B CA 1
ATOM 1971 C C . PRO B 1 91 ? 9.461 0.998 -0.726 1 98.56 91 PRO B C 1
ATOM 1973 O O . PRO B 1 91 ? 9.039 2.143 -0.893 1 98.56 91 PRO B O 1
ATOM 1976 N N . ILE B 1 92 ? 9.617 0.392 0.461 1 98.69 92 ILE B N 1
ATOM 1977 C CA . ILE B 1 92 ? 9.516 1.146 1.706 1 98.69 92 ILE B CA 1
ATOM 1978 C C . ILE B 1 92 ? 10.898 1.312 2.324 1 98.69 92 ILE B C 1
ATOM 1980 O O . ILE B 1 92 ? 11.797 0.505 2.072 1 98.69 92 ILE B O 1
ATOM 1984 N N . PHE B 1 93 ? 11.062 2.414 3.133 1 98.56 93 PHE B N 1
ATOM 1985 C CA . PHE B 1 93 ? 12.375 2.801 3.637 1 98.56 93 PHE B CA 1
ATOM 1986 C C . PHE B 1 93 ? 12.328 3.047 5.141 1 98.56 93 PHE B C 1
ATOM 1988 O O . PHE B 1 93 ? 11.25 3.277 5.703 1 98.56 93 PHE B O 1
ATOM 1995 N N . GLU B 1 94 ? 13.453 2.945 5.734 1 97.94 94 GLU B N 1
ATOM 1996 C CA . GLU B 1 94 ? 13.602 3.406 7.113 1 97.94 94 GLU B CA 1
ATOM 1997 C C . GLU B 1 94 ? 13.406 4.914 7.215 1 97.94 94 GLU B C 1
ATOM 1999 O O . GLU B 1 94 ? 12.766 5.402 8.148 1 97.94 94 GLU B O 1
ATOM 2004 N N . LYS B 1 95 ? 14.016 5.598 6.371 1 97.06 95 LYS B N 1
ATOM 2005 C CA . LYS B 1 95 ? 13.883 7.031 6.145 1 97.06 95 LYS B CA 1
ATOM 2006 C C . LYS B 1 95 ? 13.883 7.359 4.652 1 97.06 95 LYS B C 1
ATOM 2008 O O . LYS B 1 95 ? 14.344 6.559 3.838 1 97.06 95 LYS B O 1
ATOM 2013 N N . HIS B 1 96 ? 13.336 8.461 4.355 1 97.44 96 HIS B N 1
ATOM 2014 C CA . HIS B 1 96 ? 13.328 8.836 2.949 1 97.44 96 HIS B CA 1
ATOM 2015 C C . HIS B 1 96 ? 14.75 8.922 2.398 1 97.44 96 HIS B C 1
ATOM 2017 O O . HIS B 1 96 ? 15.672 9.336 3.104 1 97.44 96 HIS B O 1
ATOM 2023 N N . THR B 1 97 ? 14.773 8.555 1.153 1 94.5 97 THR B N 1
ATOM 2024 C CA . THR B 1 97 ? 16.047 8.68 0.456 1 94.5 97 THR B CA 1
ATOM 2025 C C . THR B 1 97 ? 16.094 9.969 -0.359 1 94.5 97 THR B C 1
ATOM 2027 O O . THR B 1 97 ? 15.164 10.773 -0.315 1 94.5 97 THR B O 1
ATOM 2030 N N . PHE B 1 98 ? 17.219 10.195 -0.9 1 89.81 98 PHE B N 1
ATOM 2031 C CA . PHE B 1 98 ? 17.438 11.383 -1.717 1 89.81 98 PHE B CA 1
ATOM 2032 C C . PHE B 1 98 ? 18.156 11.016 -3.01 1 89.81 98 PHE B C 1
ATOM 2034 O O . PHE B 1 98 ? 18.781 9.961 -3.104 1 89.81 98 PHE B O 1
ATOM 2041 N N . PRO B 1 99 ? 17.859 11.844 -4.008 1 87 99 PRO B N 1
ATOM 2042 C CA . PRO B 1 99 ? 18.516 11.539 -5.273 1 87 99 PRO B CA 1
ATOM 2043 C C . PRO B 1 99 ? 20.031 11.336 -5.113 1 87 99 PRO B C 1
ATOM 2045 O O . PRO B 1 99 ? 20.703 12.148 -4.477 1 87 99 PRO B O 1
ATOM 2048 N N . GLY B 1 100 ? 20.516 10.242 -5.645 1 87.5 100 GLY B N 1
ATOM 2049 C CA . GLY B 1 100 ? 21.953 9.977 -5.637 1 87.5 100 GLY B CA 1
ATOM 2050 C C . GLY B 1 100 ? 22.406 9.234 -4.398 1 87.5 100 GLY B C 1
ATOM 2051 O O . GLY B 1 100 ? 23.594 8.891 -4.273 1 87.5 100 GLY B O 1
ATOM 2052 N N . ASN B 1 101 ? 21.531 9.039 -3.516 1 91.5 101 ASN B N 1
ATOM 2053 C CA . ASN B 1 101 ? 21.906 8.273 -2.336 1 91.5 101 ASN B CA 1
ATOM 2054 C C . ASN B 1 101 ? 22.422 6.883 -2.711 1 91.5 101 ASN B C 1
ATOM 2056 O O . ASN B 1 101 ? 21.672 6.074 -3.266 1 91.5 101 ASN B O 1
ATOM 2060 N N . PRO B 1 102 ? 23.672 6.602 -2.457 1 86.94 102 PRO B N 1
ATOM 2061 C CA . PRO B 1 102 ? 24.203 5.305 -2.865 1 86.94 102 PRO B CA 1
ATOM 2062 C C . PRO B 1 102 ? 23.703 4.152 -2.002 1 86.94 102 PRO B C 1
ATOM 2064 O O . PRO B 1 102 ? 23.812 2.986 -2.387 1 86.94 102 PRO B O 1
ATOM 2067 N N . ARG B 1 103 ? 23.266 4.48 -0.844 1 95.62 103 ARG B N 1
ATOM 2068 C CA . ARG B 1 103 ? 22.797 3.447 0.07 1 95.62 103 ARG B CA 1
ATOM 2069 C C . ARG B 1 103 ? 21.359 3.734 0.523 1 95.62 103 ARG B C 1
ATOM 2071 O O . ARG B 1 103 ? 21.141 4.133 1.668 1 95.62 103 ARG B O 1
ATOM 2078 N N . ARG B 1 104 ? 20.5 3.541 -0.359 1 96.81 104 ARG B N 1
ATOM 2079 C CA . ARG B 1 104 ? 19.094 3.742 -0.01 1 96.81 104 ARG B CA 1
ATOM 2080 C C . ARG B 1 104 ? 18.672 2.801 1.112 1 96.81 104 ARG B C 1
ATOM 2082 O O . ARG B 1 104 ? 18.953 1.602 1.063 1 96.81 104 ARG B O 1
ATOM 2089 N N . PRO B 1 105 ? 17.984 3.305 2.121 1 98.06 105 PRO B N 1
ATOM 2090 C CA . PRO B 1 105 ? 17.719 2.521 3.33 1 98.06 105 PRO B CA 1
ATOM 2091 C C . PRO B 1 105 ? 16.438 1.682 3.221 1 98.06 105 PRO B C 1
ATOM 2093 O O . PRO B 1 105 ? 15.5 1.882 3.99 1 98.06 105 PRO B O 1
ATOM 2096 N N . PHE B 1 106 ? 16.469 0.731 2.361 1 98.69 106 PHE B N 1
ATOM 2097 C CA . PHE B 1 106 ? 15.336 -0.139 2.094 1 98.69 106 PHE B CA 1
ATOM 2098 C C . PHE B 1 106 ? 14.953 -0.927 3.34 1 98.69 106 PHE B C 1
ATOM 2100 O O . PHE B 1 106 ? 15.82 -1.354 4.105 1 98.69 106 PHE B O 1
ATOM 2107 N N . LYS B 1 107 ? 13.633 -1.168 3.424 1 98.81 107 LYS B N 1
ATOM 2108 C CA . LYS B 1 107 ? 13.133 -1.991 4.523 1 98.81 107 LYS B CA 1
ATOM 2109 C C . LYS B 1 107 ? 12.062 -2.965 4.039 1 98.81 107 LYS B C 1
ATOM 2111 O O . LYS B 1 107 ? 11.516 -3.738 4.828 1 98.81 107 LYS B O 1
ATOM 2116 N N . GLY B 1 108 ? 11.711 -2.947 2.779 1 98.81 108 GLY B N 1
ATOM 2117 C CA . GLY B 1 108 ? 10.68 -3.824 2.246 1 98.81 108 GLY B CA 1
ATOM 2118 C C . GLY B 1 108 ? 10.102 -3.334 0.933 1 98.81 108 GLY B C 1
ATOM 2119 O O . GLY B 1 108 ? 10.656 -2.434 0.3 1 98.81 108 GLY B O 1
ATOM 2120 N N . SER B 1 109 ? 9.023 -3.971 0.517 1 98.88 109 SER B N 1
ATOM 2121 C CA . SER B 1 109 ? 8.312 -3.672 -0.72 1 98.88 109 SER B CA 1
ATOM 2122 C C . SER B 1 109 ? 6.801 -3.787 -0.529 1 98.88 109 SER B C 1
ATOM 2124 O O . SER B 1 109 ? 6.336 -4.574 0.295 1 98.88 109 SER B O 1
ATOM 2126 N N . VAL B 1 110 ? 6.176 -3.025 -1.286 1 98.81 110 VAL B N 1
ATOM 2127 C CA . VAL B 1 110 ? 4.723 -3.125 -1.362 1 98.81 110 VAL B CA 1
ATOM 2128 C C . VAL B 1 110 ? 4.281 -3.154 -2.824 1 98.81 110 VAL B C 1
ATOM 2130 O O . VAL B 1 110 ? 4.875 -2.482 -3.67 1 98.81 110 VAL B O 1
ATOM 2133 N N . MET B 1 111 ? 3.213 -3.926 -3.107 1 98.75 111 MET B N 1
ATOM 2134 C CA . MET B 1 111 ? 2.719 -3.98 -4.48 1 98.75 111 MET B CA 1
ATOM 2135 C C . MET B 1 111 ? 1.24 -4.355 -4.512 1 98.75 111 MET B C 1
ATOM 2137 O O . MET B 1 111 ? 0.725 -4.945 -3.562 1 98.75 111 MET B O 1
ATOM 2141 N N . VAL B 1 112 ? 0.625 -3.975 -5.539 1 98.69 112 VAL B N 1
ATOM 2142 C CA . VAL B 1 112 ? -0.701 -4.469 -5.895 1 98.69 112 VAL B CA 1
ATOM 2143 C C . VAL B 1 112 ? -0.599 -5.402 -7.098 1 98.69 112 VAL B C 1
ATOM 2145 O O . VAL B 1 112 ? -0.052 -5.027 -8.141 1 98.69 112 VAL B O 1
ATOM 2148 N N . VAL B 1 113 ? -1.154 -6.598 -6.887 1 98.56 113 VAL B N 1
ATOM 2149 C CA . VAL B 1 113 ? -1.137 -7.582 -7.965 1 98.56 113 VAL B CA 1
ATOM 2150 C C . VAL B 1 113 ? -2.561 -8.047 -8.266 1 98.56 113 VAL B C 1
ATOM 2152 O O . VAL B 1 113 ? -3.445 -7.945 -7.41 1 98.56 113 VAL B O 1
ATOM 2155 N N . ASN B 1 114 ? -2.713 -8.445 -9.477 1 98.06 114 ASN B N 1
ATOM 2156 C CA . ASN B 1 114 ? -3.975 -9.031 -9.93 1 98.06 114 ASN B CA 1
ATOM 2157 C C . ASN B 1 114 ? -3.855 -10.539 -10.133 1 98.06 114 ASN B C 1
ATOM 2159 O O . ASN B 1 114 ? -3.125 -10.992 -11.016 1 98.06 114 ASN B O 1
ATOM 2163 N N . ASP B 1 115 ? -4.57 -11.297 -9.297 1 98.06 115 ASP B N 1
ATOM 2164 C CA . ASP B 1 115 ? -4.492 -12.75 -9.391 1 98.06 115 ASP B CA 1
ATOM 2165 C C . ASP B 1 115 ? -5.758 -13.406 -8.844 1 98.06 115 ASP B C 1
ATOM 2167 O O . ASP B 1 115 ? -6.645 -12.719 -8.328 1 98.06 115 ASP B O 1
ATOM 2171 N N . VAL B 1 116 ? -5.84 -14.672 -9.039 1 97.19 116 VAL B N 1
ATOM 2172 C CA . VAL B 1 116 ? -7.086 -15.359 -8.719 1 97.19 116 VAL B CA 1
ATOM 2173 C C . VAL B 1 116 ? -7.039 -15.883 -7.285 1 97.19 116 VAL B C 1
ATOM 2175 O O . VAL B 1 116 ? -8.078 -16.219 -6.703 1 97.19 116 VAL B O 1
ATOM 2178 N N . SER B 1 117 ? -5.77 -16.031 -6.746 1 97.12 117 SER B N 1
ATOM 2179 C CA . SER B 1 117 ? -5.652 -16.562 -5.391 1 97.12 117 SER B CA 1
ATOM 2180 C C . SER B 1 117 ? -4.289 -16.234 -4.789 1 97.12 117 SER B C 1
ATOM 2182 O O . SER B 1 117 ? -3.348 -15.898 -5.516 1 97.12 117 SER B O 1
ATOM 2184 N N . LYS B 1 118 ? -4.27 -16.406 -3.467 1 97.38 118 LYS B N 1
ATOM 2185 C CA . LYS B 1 118 ? -2.998 -16.25 -2.764 1 97.38 118 LYS B CA 1
ATOM 2186 C C . LYS B 1 118 ? -1.982 -17.281 -3.225 1 97.38 118 LYS B C 1
ATOM 2188 O O . LYS B 1 118 ? -0.799 -16.984 -3.383 1 97.38 118 LYS B O 1
ATOM 2193 N N . GLU B 1 119 ? -2.443 -18.484 -3.369 1 97.12 119 GLU B N 1
ATOM 2194 C CA . GLU B 1 119 ? -1.574 -19.578 -3.801 1 97.12 119 GLU B CA 1
ATOM 2195 C C . GLU B 1 119 ? -0.916 -19.25 -5.141 1 97.12 119 GLU B C 1
ATOM 2197 O O . GLU B 1 119 ? 0.281 -19.484 -5.32 1 97.12 119 GLU B O 1
ATOM 2202 N N . GLN B 1 120 ? -1.662 -18.734 -6.055 1 97.81 120 GLN B N 1
ATOM 2203 C CA . GLN B 1 120 ? -1.129 -18.422 -7.375 1 97.81 120 GLN B CA 1
ATOM 2204 C C . GLN B 1 120 ? -0.143 -17.25 -7.297 1 97.81 120 GLN B C 1
ATOM 2206 O O . GLN B 1 120 ? 0.824 -17.203 -8.062 1 97.81 120 GLN B O 1
ATOM 2211 N N . ILE B 1 121 ? -0.379 -16.312 -6.41 1 98.38 121 ILE B N 1
ATOM 2212 C CA . ILE B 1 121 ? 0.554 -15.211 -6.199 1 98.38 121 ILE B CA 1
ATOM 2213 C C . ILE B 1 121 ? 1.91 -15.758 -5.762 1 98.38 121 ILE B C 1
ATOM 2215 O O . ILE B 1 121 ? 2.947 -15.383 -6.309 1 98.38 121 ILE B O 1
ATOM 2219 N N . TRP B 1 122 ? 1.843 -16.672 -4.871 1 97.88 122 TRP B N 1
ATOM 2220 C CA . TRP B 1 122 ? 3.078 -17.266 -4.371 1 97.88 122 TRP B CA 1
ATOM 2221 C C . TRP B 1 122 ? 3.773 -18.078 -5.461 1 97.88 122 TRP B C 1
ATOM 2223 O O . TRP B 1 122 ? 5 -18.031 -5.586 1 97.88 122 TRP B O 1
ATOM 2233 N N . GLU B 1 123 ? 2.998 -18.766 -6.203 1 97.81 123 GLU B N 1
ATOM 2234 C CA . GLU B 1 123 ? 3.572 -19.531 -7.305 1 97.81 123 GLU B CA 1
ATOM 2235 C C . GLU B 1 123 ? 4.289 -18.625 -8.297 1 97.81 123 GLU B C 1
ATOM 2237 O O . GLU B 1 123 ? 5.387 -18.938 -8.758 1 97.81 123 GLU B O 1
ATOM 2242 N N . ARG B 1 124 ? 3.775 -17.531 -8.539 1 97.75 124 ARG B N 1
ATOM 2243 C CA . ARG B 1 124 ? 4.332 -16.609 -9.531 1 97.75 124 ARG B CA 1
ATOM 2244 C C . ARG B 1 124 ? 5.574 -15.906 -8.992 1 97.75 124 ARG B C 1
ATOM 2246 O O . ARG B 1 124 ? 6.5 -15.609 -9.75 1 97.75 124 ARG B O 1
ATOM 2253 N N . LEU B 1 125 ? 5.613 -15.711 -7.711 1 98.06 125 LEU B N 1
ATOM 2254 C CA . LEU B 1 125 ? 6.688 -14.906 -7.129 1 98.06 125 LEU B CA 1
ATOM 2255 C C . LEU B 1 125 ? 7.832 -15.797 -6.652 1 98.06 125 LEU B C 1
ATOM 2257 O O . LEU B 1 125 ? 8.914 -15.297 -6.328 1 98.06 125 LEU B O 1
ATOM 2261 N N . LYS B 1 126 ? 7.629 -17.062 -6.637 1 97.62 126 LYS B N 1
ATOM 2262 C CA . LYS B 1 126 ? 8.555 -17.984 -5.977 1 97.62 126 LYS B CA 1
ATOM 2263 C C . LYS B 1 126 ? 9.945 -17.906 -6.605 1 97.62 126 LYS B C 1
ATOM 2265 O O . LYS B 1 126 ? 10.953 -18.156 -5.941 1 97.62 126 LYS B O 1
ATOM 2270 N N . SER B 1 127 ? 10.039 -17.531 -7.859 1 97.25 127 SER B N 1
ATOM 2271 C CA . SER B 1 127 ? 11.32 -17.516 -8.555 1 97.25 127 SER B CA 1
ATOM 2272 C C . SER B 1 127 ? 11.992 -16.141 -8.453 1 97.25 127 SER B C 1
ATOM 2274 O O . SER B 1 127 ? 13.117 -15.961 -8.93 1 97.25 127 SER B O 1
ATOM 2276 N N . ASP B 1 128 ? 11.352 -15.188 -7.855 1 98.25 128 ASP B N 1
ATOM 2277 C CA . ASP B 1 128 ? 11.953 -13.867 -7.719 1 98.2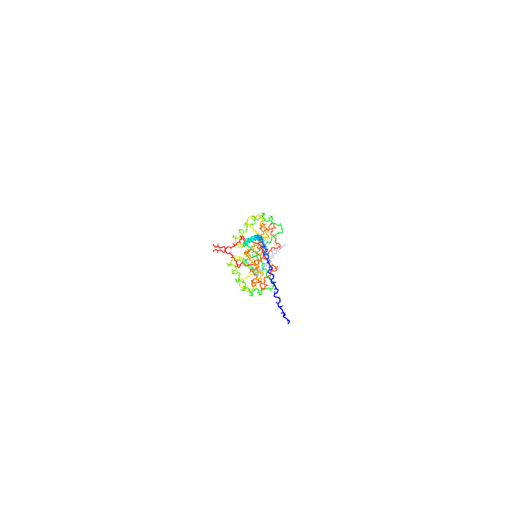5 128 ASP B CA 1
ATOM 2278 C C . ASP B 1 128 ? 13.234 -13.93 -6.895 1 98.25 128 ASP B C 1
ATOM 2280 O O . ASP B 1 128 ? 13.281 -14.594 -5.855 1 98.25 128 ASP B O 1
ATOM 2284 N N . PRO B 1 129 ? 14.289 -13.227 -7.27 1 98.56 129 PRO B N 1
ATOM 2285 C CA . PRO B 1 129 ? 15.562 -13.219 -6.543 1 98.56 129 PRO B CA 1
ATOM 2286 C C . PRO B 1 129 ? 15.398 -12.859 -5.07 1 98.56 129 PRO B C 1
ATOM 2288 O O . PRO B 1 129 ? 16.141 -13.352 -4.223 1 98.56 129 PRO B O 1
ATOM 2291 N N . TYR B 1 130 ? 14.477 -11.977 -4.691 1 98.75 130 TYR B N 1
ATOM 2292 C CA . TYR B 1 130 ? 14.297 -11.547 -3.311 1 98.75 130 TYR B CA 1
ATOM 2293 C C . TYR B 1 130 ? 13.75 -12.68 -2.453 1 98.75 130 TYR B C 1
ATOM 2295 O O . TYR B 1 130 ? 14.016 -12.742 -1.251 1 98.75 130 TYR B O 1
ATOM 2303 N N . ILE B 1 131 ? 12.945 -13.594 -3.062 1 98.44 131 ILE B N 1
ATOM 2304 C CA . ILE B 1 131 ? 12.477 -14.773 -2.346 1 98.44 131 ILE B CA 1
ATOM 2305 C C . ILE B 1 131 ? 13.586 -15.82 -2.297 1 98.44 131 ILE B C 1
ATOM 2307 O O . ILE B 1 131 ? 13.891 -16.359 -1.229 1 98.44 131 ILE B O 1
ATOM 2311 N N . GLN B 1 132 ? 14.203 -16 -3.377 1 98.38 132 GLN B N 1
ATOM 2312 C CA . GLN B 1 132 ? 15.234 -17.031 -3.488 1 98.38 132 GLN B CA 1
ATOM 2313 C C . GLN B 1 132 ? 16.422 -16.734 -2.574 1 98.38 132 GLN B C 1
ATOM 2315 O O . GLN B 1 132 ? 17.047 -17.641 -2.031 1 98.38 132 GLN B O 1
ATOM 2320 N N . GLU B 1 133 ? 16.719 -15.5 -2.393 1 98.12 133 GLU B N 1
ATOM 2321 C CA . GLU B 1 133 ? 17.891 -15.094 -1.616 1 98.12 133 GLU B CA 1
ATOM 2322 C C . GLU B 1 133 ? 17.5 -14.633 -0.218 1 98.12 133 GLU B C 1
ATOM 2324 O O . GLU B 1 133 ? 18.297 -14.055 0.506 1 98.12 133 GLU B O 1
ATOM 2329 N N . ARG B 1 134 ? 16.281 -14.766 0.155 1 98.25 134 ARG B N 1
ATOM 2330 C CA . ARG B 1 134 ? 15.75 -14.516 1.49 1 98.25 134 ARG B CA 1
ATOM 2331 C C . ARG B 1 134 ? 15.93 -13.055 1.888 1 98.25 134 ARG B C 1
ATOM 2333 O O . ARG B 1 134 ? 16.359 -12.758 3.002 1 98.25 134 ARG B O 1
ATOM 2340 N N . ILE B 1 135 ? 15.695 -12.234 0.933 1 98.88 135 ILE B N 1
ATOM 2341 C CA . ILE B 1 135 ? 15.664 -10.805 1.225 1 98.88 135 ILE B CA 1
ATOM 2342 C C . ILE B 1 135 ? 14.359 -10.453 1.921 1 98.88 135 ILE B C 1
ATOM 2344 O O . ILE B 1 135 ? 14.359 -9.828 2.984 1 98.88 135 ILE B O 1
ATOM 2348 N N . TRP B 1 136 ? 13.266 -10.859 1.299 1 98.81 136 TRP B N 1
ATOM 2349 C CA . TRP B 1 136 ? 11.945 -10.633 1.883 1 98.81 136 TRP B CA 1
ATOM 2350 C C . TRP B 1 136 ? 11.688 -11.602 3.027 1 98.81 136 TRP B C 1
ATOM 2352 O O . TRP B 1 136 ? 12.023 -12.781 2.938 1 98.81 136 TRP B O 1
ATOM 2362 N N . ASP B 1 137 ? 11.125 -11.102 4.043 1 98.81 137 ASP B N 1
ATOM 2363 C CA . ASP B 1 137 ? 10.68 -11.898 5.184 1 98.81 137 ASP B CA 1
ATOM 2364 C C . ASP B 1 137 ? 9.305 -12.516 4.918 1 98.81 137 ASP B C 1
ATOM 2366 O O . ASP B 1 137 ? 8.281 -11.898 5.207 1 98.81 137 ASP B O 1
ATOM 2370 N N . LEU B 1 138 ? 9.312 -13.719 4.457 1 98.06 138 LEU B N 1
ATOM 2371 C CA . LEU B 1 138 ? 8.07 -14.352 4.027 1 98.06 138 LEU B CA 1
ATOM 2372 C C . LEU B 1 138 ? 7.188 -14.688 5.223 1 98.06 138 LEU B C 1
ATOM 2374 O O . LEU B 1 138 ? 5.961 -14.734 5.098 1 98.06 138 LEU B O 1
ATOM 2378 N N . ASP B 1 139 ? 7.773 -14.93 6.375 1 97.81 139 ASP B N 1
ATOM 2379 C CA . ASP B 1 139 ? 7.008 -15.258 7.574 1 97.81 139 ASP B CA 1
ATOM 2380 C C . ASP B 1 139 ? 6.141 -14.078 8.016 1 97.81 139 ASP B C 1
ATOM 2382 O O . ASP B 1 139 ? 5.105 -14.266 8.656 1 97.81 139 ASP B O 1
ATOM 2386 N N . ASN B 1 140 ? 6.547 -12.875 7.68 1 98.25 140 ASN B N 1
ATOM 2387 C CA . ASN B 1 140 ? 5.797 -11.688 8.078 1 98.25 140 ASN B CA 1
ATOM 2388 C C . ASN B 1 140 ? 5.184 -10.984 6.875 1 98.25 140 ASN B C 1
ATOM 2390 O O . ASN B 1 140 ? 4.688 -9.859 6.992 1 98.25 140 ASN B O 1
ATOM 2394 N N . ALA B 1 141 ? 5.254 -11.633 5.723 1 98.62 141 ALA B N 1
ATOM 2395 C CA . ALA B 1 141 ? 4.586 -11.102 4.535 1 98.62 141 ALA B CA 1
ATOM 2396 C C . ALA B 1 141 ? 3.068 -11.141 4.695 1 98.62 141 ALA B C 1
ATOM 2398 O O . ALA B 1 141 ? 2.533 -12.016 5.375 1 98.62 141 ALA B O 1
ATOM 2399 N N . ARG B 1 142 ? 2.393 -10.156 4.074 1 98.31 142 ARG B N 1
ATOM 2400 C CA . ARG B 1 142 ? 0.934 -10.117 4.078 1 98.31 142 ARG B CA 1
ATOM 2401 C C . ARG B 1 142 ? 0.386 -10.031 2.658 1 98.31 142 ARG B C 1
ATOM 2403 O O . ARG B 1 142 ? 0.908 -9.281 1.83 1 98.31 142 ARG B O 1
ATOM 2410 N N . VAL B 1 143 ? -0.575 -10.805 2.387 1 98.75 143 VAL B N 1
ATOM 2411 C CA . VAL B 1 143 ? -1.352 -10.773 1.151 1 98.75 143 VAL B CA 1
ATOM 2412 C C . VAL B 1 143 ? -2.818 -10.5 1.472 1 98.75 143 VAL B C 1
ATOM 2414 O O . VAL B 1 143 ? -3.508 -11.352 2.037 1 98.75 143 VAL B O 1
ATOM 2417 N N . ILE B 1 144 ? -3.324 -9.336 1.035 1 98.81 144 ILE B N 1
ATOM 2418 C CA . ILE B 1 144 ? -4.574 -8.82 1.583 1 98.81 144 ILE B CA 1
ATOM 2419 C C . ILE B 1 144 ? -5.543 -8.5 0.447 1 98.81 144 ILE B C 1
ATOM 2421 O O . ILE B 1 144 ? -5.195 -7.789 -0.495 1 98.81 144 ILE B O 1
ATOM 2425 N N . PRO B 1 145 ? -6.797 -9.016 0.5 1 98.81 145 PRO B N 1
ATOM 2426 C CA . PRO B 1 145 ? -7.797 -8.539 -0.46 1 98.81 145 PRO B CA 1
ATOM 2427 C C . PRO B 1 145 ? -7.934 -7.02 -0.469 1 98.81 145 PRO B C 1
ATOM 2429 O O . PRO B 1 145 ? -8.031 -6.398 0.593 1 98.81 145 PRO B O 1
ATOM 2432 N N . PHE B 1 146 ? -8.016 -6.477 -1.626 1 98.56 146 PHE B N 1
ATOM 2433 C CA . PHE B 1 146 ? -7.863 -5.039 -1.789 1 98.56 146 PHE B CA 1
ATOM 2434 C C . PHE B 1 146 ? -8.516 -4.566 -3.084 1 98.56 146 PHE B C 1
ATOM 2436 O O . PHE B 1 146 ? -8.672 -5.348 -4.023 1 98.56 146 PHE B O 1
ATOM 2443 N N . VAL B 1 147 ? -8.859 -3.275 -3.115 1 97.25 147 VAL B N 1
ATOM 2444 C CA . VAL B 1 147 ? -9.227 -2.623 -4.367 1 97.25 147 VAL B CA 1
ATOM 2445 C C . VAL B 1 147 ? -8.664 -1.203 -4.395 1 97.25 147 VAL B C 1
ATOM 2447 O O . VAL B 1 147 ? -8.734 -0.479 -3.398 1 97.25 147 VAL B O 1
ATOM 2450 N N . THR B 1 148 ? -8.078 -0.857 -5.531 1 97.12 148 THR B N 1
ATOM 2451 C CA . THR B 1 148 ? -7.668 0.528 -5.734 1 97.12 148 THR B CA 1
ATOM 2452 C C . THR B 1 148 ? -8.875 1.415 -6.023 1 97.12 148 THR B C 1
ATOM 2454 O O . THR B 1 148 ? -9.594 1.197 -7 1 97.12 148 THR B O 1
ATOM 2457 N N . ASN B 1 149 ? -8.984 2.424 -5.191 1 96 149 ASN B N 1
ATOM 2458 C CA . ASN B 1 149 ? -10.102 3.342 -5.383 1 96 149 ASN B CA 1
ATOM 2459 C C . ASN B 1 149 ? -9.648 4.641 -6.047 1 96 149 ASN B C 1
ATOM 2461 O O . ASN B 1 149 ? -10.445 5.324 -6.691 1 96 149 ASN B O 1
ATOM 2465 N N . MET B 1 150 ? -8.383 4.965 -5.785 1 94.44 150 MET B N 1
ATOM 2466 C CA . MET B 1 150 ? -7.828 6.211 -6.305 1 94.44 150 MET B CA 1
ATOM 2467 C C . MET B 1 150 ? -6.406 6 -6.812 1 94.44 150 MET B C 1
ATOM 2469 O O . MET B 1 150 ? -5.586 5.371 -6.141 1 94.44 150 MET B O 1
ATOM 2473 N N . ARG B 1 151 ? -6.219 6.5 -7.965 1 91.44 151 ARG B N 1
ATOM 2474 C CA . ARG B 1 151 ? -4.875 6.477 -8.531 1 91.44 151 ARG B CA 1
ATOM 2475 C C . ARG B 1 151 ? -4.594 7.742 -9.336 1 91.44 151 ARG B C 1
ATOM 2477 O O . ARG B 1 151 ? -5.402 8.133 -10.18 1 91.44 151 ARG B O 1
ATOM 2484 N N . ARG B 1 152 ? -3.516 8.273 -8.961 1 82.38 152 ARG B N 1
ATOM 2485 C CA . ARG B 1 152 ? -3.084 9.438 -9.727 1 82.38 152 ARG B CA 1
ATOM 2486 C C . ARG B 1 152 ? -2.723 9.055 -11.156 1 82.38 152 ARG B C 1
ATOM 2488 O O . ARG B 1 152 ? -2.035 8.055 -11.375 1 82.38 152 ARG B O 1
ATOM 2495 N N . THR B 1 153 ? -3.332 9.734 -12.008 1 70.5 153 THR B N 1
ATOM 2496 C CA . THR B 1 153 ? -2.928 9.57 -13.398 1 70.5 153 THR B CA 1
ATOM 2497 C C . THR B 1 153 ? -1.881 10.609 -13.789 1 70.5 153 THR B C 1
ATOM 2499 O O . THR B 1 153 ? -1.973 11.766 -13.383 1 70.5 153 THR B O 1
ATOM 2502 N N . PRO B 1 154 ? -0.798 10.07 -14.32 1 60.31 154 PRO B N 1
ATOM 2503 C CA . PRO B 1 154 ? 0.188 11.062 -14.75 1 60.31 154 PRO B CA 1
ATOM 2504 C C . PRO B 1 154 ? -0.437 12.211 -15.539 1 60.31 154 PRO B C 1
ATOM 2506 O O . PRO B 1 154 ? -1.422 12.008 -16.25 1 60.31 154 PRO B O 1
ATOM 2509 N N . LYS B 1 155 ? -0.195 13.391 -15.016 1 52.12 155 LYS B N 1
ATOM 2510 C CA . LYS B 1 155 ? -0.658 14.555 -15.758 1 52.12 155 LYS B CA 1
ATOM 2511 C C . LYS B 1 155 ? -0.157 14.516 -17.203 1 52.12 155 LYS B C 1
ATOM 2513 O O . LYS B 1 155 ? 1.008 14.203 -17.453 1 52.12 155 LYS B O 1
ATOM 2518 N N . LYS B 1 156 ? -1.238 14.477 -18.188 1 42.5 156 LYS B N 1
ATOM 2519 C CA . LYS B 1 156 ? -0.833 14.734 -19.562 1 42.5 156 LYS B CA 1
ATOM 2520 C C . LYS B 1 156 ? 0.078 15.961 -19.656 1 42.5 156 LYS B C 1
ATOM 2522 O O . LYS B 1 156 ? -0.049 16.891 -18.859 1 42.5 156 LYS B O 1
#

Solvent-accessible surface area (backbone atoms only — not comparable to full-atom values): 19187 Å² total; per-residue (Å²): 137,86,81,78,80,78,80,79,84,83,82,83,80,83,80,78,80,76,81,77,80,77,78,79,76,79,78,75,77,79,78,76,76,72,77,77,73,70,74,72,76,72,72,71,76,77,66,70,64,41,44,28,38,36,40,31,38,41,35,84,93,36,58,73,58,45,63,68,46,39,79,70,37,54,59,54,53,53,51,36,31,74,70,55,34,35,40,32,30,27,49,30,28,78,47,75,72,54,94,82,54,88,71,62,47,63,45,30,40,38,35,32,34,50,37,66,43,72,67,57,50,48,63,70,44,54,76,37,53,45,56,68,67,54,36,41,27,70,91,71,40,45,78,36,29,32,47,83,73,41,69,60,59,79,78,130,140,84,81,76,80,79,80,78,85,82,81,83,79,82,79,80,80,78,82,77,79,76,79,79,77,79,78,77,76,78,79,77,78,73,79,77,74,69,76,72,77,74,73,72,74,77,67,71,64,41,46,29,39,36,40,32,39,40,35,86,94,36,57,71,60,46,64,69,46,39,78,69,38,52,60,53,53,50,50,36,33,74,69,56,34,34,40,32,30,28,47,30,28,77,47,73,72,55,93,85,54,88,72,64,47,63,44,30,39,38,34,33,35,50,40,66,44,71,67,58,49,49,64,69,44,56,78,37,52,44,57,69,67,55,34,40,27,70,91,70,40,45,80,36,28,32,48,83,74,41,70,59,59,80,78,128

Organism: Emericella nidulans (strain FGSC A4 / ATCC 38163 / CBS 112.46 / NRRL 194 / M139) (NCBI:txid227321)

Secondary structure (DSSP, 8-state):
-------------------------------------------------EEEEEEEEBPTT-HHHHHHHHHHHHHHHHHHHHTTSEEEEEEEESS---TT-SS--EEEEEEEEEES-HHHHHHHHTTSHHHHTT-B-GGG-EEEEB---EEPPPP-/----------------------------------------------PPPEEEEEEEEBPTT-HHHHHHHHHHHHHHHHHHHHTTSEEEEEEEESS---TT-SS--EEEEEEEEEES-HHHHHHHHTTSHHHHTT-B-GGG-EEEEB---EEPPPP-

Foldseek 3Di:
DPPPPPPDDDDPPDPPPPPPPPPPPPPPPPPPPDPPPPPDPDPDPQAFWAKKKKWWWFDPPCQVVCLVCVVVQVVVVVVCCVVVQWVDKDFDAPDDDDPPPSRGGTTTMITMGIDRDPVVVCVVCCPGPCNVVRGTDPVPMDIGGDDDDDDDDPDD/DCPPPPPDDDPPPDPDPPPPPPPPPPPPPPPPPDPPPPPDPDPDPQAFWAKKKKWWWFDPPCQVVCLVCVVQQVVVVVVCCVVVQWVDKDFDAPDDDDPPPSRGGTTTMITMGIDRDPVVVCVVCCPGPCNVVRGTDPVPMDIGGDDDDDDDDPDD

Nearest PDB structures (foldseek):
  1mwq-assembly1_A  TM=8.331E-01  e=3.101E-07  Haemophilus influenzae
  1q53-assembly1_B  TM=4.405E-01  e=1.194E-02  Arabidopsis thaliana
  5zeb-assembly1_f  TM=4.975E-01  e=2.921E-02  Mycolicibacterium smegmatis MC2 155
  3bn7-assembly1_A-2  TM=4.347E-01  e=2.301E-02  Caulobacter vibrioides CB15
  1r6y-assembly1_A  TM=4.888E-01  e=1.085E-01  Escherichia coli